Protein AF-0000000084527324 (afdb_homodimer)

Structure (mmCIF, N/CA/C/O backbone):
data_AF-0000000084527324-model_v1
#
loop_
_entity.id
_entity.type
_entity.pdbx_description
1 polymer 'Crossover junction endodeoxyribonuclease RuvC'
#
loop_
_atom_site.group_PDB
_atom_site.id
_atom_site.type_symbol
_atom_site.label_atom_id
_atom_site.label_alt_id
_atom_site.label_comp_id
_atom_site.label_asym_id
_atom_site.label_entity_id
_atom_site.label_seq_id
_atom_site.pdbx_PDB_ins_code
_atom_site.Cartn_x
_atom_site.Cartn_y
_atom_site.Cartn_z
_atom_site.occupancy
_atom_site.B_iso_or_equiv
_atom_site.auth_seq_id
_atom_site.auth_comp_id
_atom_site.auth_asym_id
_atom_site.auth_atom_id
_atom_site.pdbx_PDB_model_num
ATOM 1 N N . MET A 1 1 ? 6.051 27.219 2.072 1 93.75 1 MET A N 1
ATOM 2 C CA . MET A 1 1 ? 6.074 25.781 1.905 1 93.75 1 MET A CA 1
ATOM 3 C C . MET A 1 1 ? 4.66 25.203 1.878 1 93.75 1 MET A C 1
ATOM 5 O O . MET A 1 1 ? 3.801 25.641 2.648 1 93.75 1 MET A O 1
ATOM 9 N N . ARG A 1 2 ? 4.34 24.344 0.885 1 97.31 2 ARG A N 1
ATOM 10 C CA . ARG A 1 2 ? 3.033 23.703 0.804 1 97.31 2 ARG A CA 1
ATOM 11 C C . ARG A 1 2 ? 3.1 22.266 1.302 1 97.31 2 ARG A C 1
ATOM 13 O O . ARG A 1 2 ? 3.922 21.469 0.831 1 97.31 2 ARG A O 1
ATOM 20 N N . VAL A 1 3 ? 2.23 21.969 2.289 1 97.44 3 VAL A N 1
ATOM 21 C CA . VAL A 1 3 ? 2.293 20.688 2.975 1 97.44 3 VAL A CA 1
ATOM 22 C C . VAL A 1 3 ? 0.972 19.938 2.797 1 97.44 3 VAL A C 1
ATOM 24 O O . VAL A 1 3 ? -0.102 20.531 2.891 1 97.44 3 VAL A O 1
ATOM 27 N N . MET A 1 4 ? 1.133 18.688 2.516 1 98.44 4 MET A N 1
ATOM 28 C CA . MET A 1 4 ? -0.053 17.844 2.449 1 98.44 4 MET A CA 1
ATOM 29 C C . MET A 1 4 ? -0.102 16.875 3.633 1 98.44 4 MET A C 1
ATOM 31 O O . MET A 1 4 ? 0.895 16.234 3.951 1 98.44 4 MET A O 1
ATOM 35 N N . GLY A 1 5 ? -1.199 16.859 4.312 1 98.38 5 GLY A N 1
ATOM 36 C CA . GLY A 1 5 ? -1.493 15.812 5.281 1 98.38 5 GLY A CA 1
ATOM 37 C C . GLY A 1 5 ? -2.393 14.727 4.727 1 98.38 5 GLY A C 1
ATOM 38 O O . GLY A 1 5 ? -3.311 15 3.953 1 98.38 5 GLY A O 1
ATOM 39 N N . ILE A 1 6 ? -2.127 13.492 5.117 1 98.38 6 ILE A N 1
ATOM 40 C CA . ILE A 1 6 ? -2.906 12.352 4.637 1 98.38 6 ILE A CA 1
ATOM 41 C C . ILE A 1 6 ? -3.357 11.5 5.816 1 98.38 6 ILE A C 1
ATOM 43 O O . ILE A 1 6 ? -2.559 11.18 6.703 1 98.38 6 ILE A O 1
ATOM 47 N N . ASP A 1 7 ? -4.598 11.18 5.887 1 96.12 7 ASP A N 1
ATOM 48 C CA . ASP A 1 7 ? -5.199 10.25 6.84 1 96.12 7 ASP A CA 1
ATOM 49 C C . ASP A 1 7 ? -5.695 8.992 6.141 1 96.12 7 ASP A C 1
ATOM 51 O O . ASP A 1 7 ? -6.805 8.969 5.598 1 96.12 7 ASP A O 1
ATOM 55 N N . PRO A 1 8 ? -4.918 7.934 6.281 1 96.19 8 PRO A N 1
ATOM 56 C CA . PRO A 1 8 ? -5.223 6.734 5.5 1 96.19 8 PRO A CA 1
ATOM 57 C C . PRO A 1 8 ? -6.48 6.016 5.988 1 96.19 8 PRO A C 1
ATOM 59 O O . PRO A 1 8 ? -6.734 5.957 7.195 1 96.19 8 PRO A O 1
ATOM 62 N N . GLY A 1 9 ? -7.254 5.512 5.07 1 93.31 9 GLY A N 1
ATOM 63 C CA . GLY A 1 9 ? -8.43 4.672 5.219 1 93.31 9 GLY A CA 1
ATOM 64 C C . GLY A 1 9 ? -8.828 3.971 3.936 1 93.31 9 GLY A C 1
ATOM 65 O O . GLY A 1 9 ? -8.695 4.535 2.846 1 93.31 9 GLY A O 1
ATOM 66 N N . LEU A 1 10 ? -9.391 2.783 4.102 1 92.69 10 LEU A N 1
ATOM 67 C CA . LEU A 1 10 ? -9.703 2.008 2.908 1 92.69 10 LEU A CA 1
ATOM 68 C C . LEU A 1 10 ? -10.977 2.525 2.244 1 92.69 10 LEU A C 1
ATOM 70 O O . LEU A 1 10 ? -11.062 2.574 1.016 1 92.69 10 LEU A O 1
ATOM 74 N N . ARG A 1 11 ? -11.914 2.85 3.119 1 92.25 11 ARG A N 1
ATOM 75 C CA . ARG A 1 11 ? -13.156 3.361 2.547 1 92.25 11 ARG A CA 1
ATOM 76 C C . ARG A 1 11 ? -13.008 4.82 2.127 1 92.25 11 ARG A C 1
ATOM 78 O O . ARG A 1 11 ? -13.422 5.199 1.028 1 92.25 11 ARG A O 1
ATOM 85 N N . GLN A 1 12 ? -12.391 5.527 3.088 1 95.44 12 GLN A N 1
ATOM 86 C CA . GLN A 1 12 ? -12.125 6.941 2.836 1 95.44 12 GLN A CA 1
ATOM 87 C C . GLN A 1 12 ? -10.711 7.32 3.271 1 95.44 12 GLN A C 1
ATOM 89 O O . GLN A 1 12 ? -10.258 6.93 4.352 1 95.44 12 GLN A O 1
ATOM 94 N N . LEU A 1 13 ? -10.016 7.926 2.459 1 97.06 13 LEU A N 1
ATOM 95 C CA . LEU A 1 13 ? -8.703 8.5 2.736 1 97.06 13 LEU A CA 1
ATOM 96 C C . LEU A 1 13 ? -8.758 10.023 2.73 1 97.06 13 LEU A C 1
ATOM 98 O O . LEU A 1 13 ? -9.07 10.633 1.705 1 97.06 13 LEU A O 1
ATOM 102 N N . GLY A 1 14 ? -8.539 10.609 3.873 1 97.62 14 GLY A N 1
ATOM 103 C CA . GLY A 1 14 ? -8.578 12.055 3.98 1 97.62 14 GLY A CA 1
ATOM 104 C C . GLY A 1 14 ? -7.281 12.727 3.57 1 97.62 14 GLY A C 1
ATOM 105 O O . GLY A 1 14 ? -6.199 12.164 3.768 1 97.62 14 GLY A O 1
ATOM 106 N N . TRP A 1 15 ? -7.418 13.898 3.039 1 98.44 15 TRP A N 1
ATOM 107 C CA . TRP A 1 15 ? -6.25 14.703 2.695 1 98.44 15 TRP A CA 1
ATOM 108 C C . TRP A 1 15 ? -6.512 16.188 2.949 1 98.44 15 TRP A C 1
ATOM 110 O O . TRP A 1 15 ? -7.664 16.625 2.961 1 98.44 15 TRP A O 1
ATOM 120 N N . GLY A 1 16 ? -5.473 16.875 3.268 1 98.25 16 GLY A N 1
ATOM 121 C CA . GLY A 1 16 ? -5.488 18.312 3.455 1 98.25 16 GLY A CA 1
ATOM 122 C C . GLY A 1 16 ? -4.191 18.984 3.041 1 98.25 16 GLY A C 1
ATOM 123 O O . GLY A 1 16 ? -3.107 18.422 3.242 1 98.25 16 GLY A O 1
ATOM 124 N N . VAL A 1 17 ? -4.328 20.141 2.422 1 98.31 17 VAL A N 1
ATOM 125 C CA . VAL A 1 17 ? -3.176 20.906 1.939 1 98.31 17 VAL A CA 1
ATOM 126 C C . VAL A 1 17 ? -3.164 22.281 2.574 1 98.31 17 VAL A C 1
ATOM 128 O O . VAL A 1 17 ? -4.188 22.969 2.6 1 98.31 17 VAL A O 1
ATOM 131 N N . ILE A 1 18 ? -2.053 22.641 3.082 1 97.56 18 ILE A N 1
ATOM 132 C CA . ILE A 1 18 ? -1.902 23.953 3.68 1 97.56 18 ILE A CA 1
ATOM 133 C C . ILE A 1 18 ? -0.64 24.625 3.141 1 97.56 18 ILE A C 1
ATOM 135 O O . ILE A 1 18 ? 0.283 23.953 2.686 1 97.56 18 ILE A O 1
ATOM 139 N N . ASP A 1 19 ? -0.653 25.953 3.172 1 96.88 19 ASP A N 1
ATOM 140 C CA . ASP A 1 19 ? 0.545 26.75 2.918 1 96.88 19 ASP A CA 1
ATOM 141 C C . ASP A 1 19 ? 1.135 27.281 4.219 1 96.88 19 ASP A C 1
ATOM 143 O O . ASP A 1 19 ? 0.401 27.75 5.09 1 96.88 19 ASP A O 1
ATOM 147 N N . VAL A 1 20 ? 2.447 27.078 4.297 1 93.94 20 VAL A N 1
ATOM 148 C CA . VAL A 1 20 ? 3.156 27.531 5.488 1 93.94 20 VAL A CA 1
ATOM 149 C C . VAL A 1 20 ? 4.164 28.625 5.113 1 93.94 20 VAL A C 1
ATOM 151 O O . VAL A 1 20 ? 5.078 28.375 4.324 1 93.94 20 VAL A O 1
ATOM 154 N N . ASP A 1 21 ? 3.984 29.797 5.602 1 91.38 21 ASP A N 1
ATOM 155 C CA . ASP A 1 21 ? 4.895 30.922 5.461 1 91.38 21 ASP A CA 1
ATOM 156 C C . ASP A 1 21 ? 5.273 31.5 6.824 1 91.38 21 ASP A C 1
ATOM 158 O O . ASP A 1 21 ? 4.633 32.438 7.312 1 91.38 21 ASP A O 1
ATOM 162 N N . GLY A 1 22 ? 6.492 30.969 7.297 1 84.69 22 GLY A N 1
ATOM 163 C CA . GLY A 1 22 ? 6.805 31.312 8.672 1 84.69 22 GLY A CA 1
ATOM 164 C C . GLY A 1 22 ? 5.688 30.969 9.641 1 84.69 22 GLY A C 1
ATOM 165 O O . GLY A 1 22 ? 5.211 29.828 9.68 1 84.69 22 GLY A O 1
ATOM 166 N N . PRO A 1 23 ? 5.254 31.969 10.406 1 83.44 23 PRO A N 1
ATOM 167 C CA . PRO A 1 23 ? 4.184 31.719 11.375 1 83.44 23 PRO A CA 1
ATOM 168 C C . PRO A 1 23 ? 2.799 31.688 10.734 1 83.44 23 PRO A C 1
ATOM 170 O O . PRO A 1 23 ? 1.819 31.312 11.383 1 83.44 23 PRO A O 1
ATOM 173 N N . ARG A 1 24 ? 2.75 32.125 9.539 1 89.25 24 ARG A N 1
ATOM 174 C CA . ARG A 1 24 ? 1.463 32.188 8.852 1 89.25 24 ARG A CA 1
ATOM 175 C C . ARG A 1 24 ? 1.136 30.859 8.164 1 89.25 24 ARG A C 1
ATOM 177 O O . ARG A 1 24 ? 1.921 30.359 7.355 1 89.25 24 ARG A O 1
ATOM 184 N N . ILE A 1 25 ? 0.006 30.297 8.5 1 93.31 25 ILE A N 1
ATOM 185 C CA . ILE A 1 25 ? -0.492 29.062 7.91 1 93.31 25 ILE A CA 1
ATOM 186 C C . ILE A 1 25 ? -1.851 29.312 7.258 1 93.31 25 ILE A C 1
ATOM 188 O O . ILE A 1 25 ? -2.723 29.953 7.848 1 93.31 25 ILE A O 1
ATOM 192 N N . ARG A 1 26 ? -1.979 28.859 6.043 1 95.12 26 ARG A N 1
ATOM 193 C CA . ARG A 1 26 ? -3.229 29.062 5.316 1 95.12 26 ARG A CA 1
ATOM 194 C C . ARG A 1 26 ? -3.752 27.75 4.75 1 95.12 26 ARG A C 1
ATOM 196 O O . ARG A 1 26 ? -2.973 26.922 4.266 1 95.12 26 ARG A O 1
ATOM 203 N N . HIS A 1 27 ? -5.059 27.656 4.801 1 96.88 27 HIS A N 1
ATOM 204 C CA . HIS A 1 27 ? -5.719 26.531 4.16 1 96.88 27 HIS A CA 1
ATOM 205 C C . HIS A 1 27 ? -5.68 26.656 2.641 1 96.88 27 HIS A C 1
ATOM 207 O O . HIS A 1 27 ? -5.91 27.75 2.1 1 96.88 27 HIS A O 1
ATOM 213 N N . VAL A 1 28 ? -5.41 25.594 1.924 1 97.31 28 VAL A N 1
ATOM 214 C CA . VAL A 1 28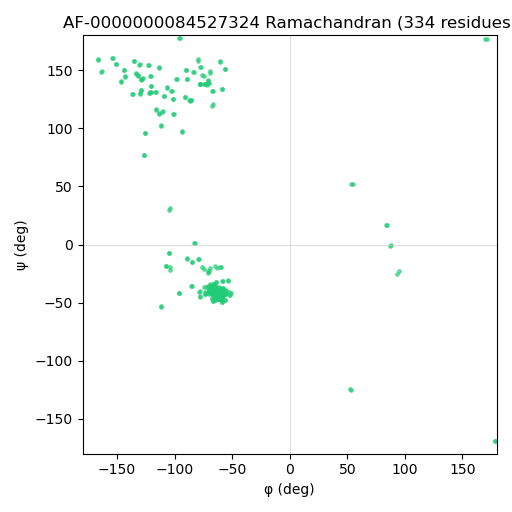 ? -5.422 25.578 0.464 1 97.31 28 VAL A CA 1
ATOM 215 C C . VAL A 1 28 ? -6.582 24.719 -0.037 1 97.31 28 VAL A C 1
ATOM 217 O O . VAL A 1 28 ? -7.414 25.188 -0.819 1 97.31 28 VAL A O 1
ATOM 220 N N . ALA A 1 29 ? -6.656 23.516 0.413 1 97.81 29 ALA A N 1
ATOM 221 C CA . ALA A 1 29 ? -7.703 22.594 -0.007 1 97.81 29 ALA A CA 1
ATOM 222 C C . ALA A 1 29 ? -7.758 21.375 0.914 1 97.81 29 ALA A C 1
ATOM 224 O O . ALA A 1 29 ? -6.82 21.125 1.672 1 97.81 29 ALA A O 1
ATOM 225 N N . ASN A 1 30 ? -8.867 20.719 0.896 1 98.06 30 ASN A N 1
ATOM 226 C CA . ASN A 1 30 ? -9.023 19.453 1.594 1 98.06 30 ASN A CA 1
ATOM 227 C C . ASN A 1 30 ? -10.117 18.594 0.961 1 98.06 30 ASN A C 1
ATOM 229 O O . ASN A 1 30 ? -10.922 19.094 0.175 1 98.06 30 ASN A O 1
ATOM 233 N N . GLY A 1 31 ? -10.055 17.328 1.248 1 97.88 31 GLY A N 1
ATOM 234 C CA . GLY A 1 31 ? -11.055 16.453 0.665 1 97.88 31 GLY A CA 1
ATOM 235 C C . GLY A 1 31 ? -10.867 14.992 1.034 1 97.88 31 GLY A C 1
ATOM 236 O O . GLY A 1 31 ? -10.188 14.68 2.012 1 97.88 31 GLY A O 1
ATOM 237 N N . LEU A 1 32 ? -11.641 14.164 0.316 1 98 32 LEU A N 1
ATOM 238 C CA . LEU A 1 32 ? -11.633 12.727 0.547 1 98 32 LEU A CA 1
ATOM 239 C C . LEU A 1 32 ? -11.422 11.969 -0.758 1 98 32 LEU A C 1
ATOM 241 O O . LEU A 1 32 ? -11.984 12.336 -1.793 1 98 32 LEU A O 1
ATOM 245 N N . CYS A 1 33 ? -10.523 11.031 -0.683 1 98.19 33 CYS A N 1
ATOM 246 C CA . CYS A 1 33 ? -10.516 9.969 -1.681 1 98.19 33 CYS A CA 1
ATOM 247 C C . CYS A 1 33 ? -11.406 8.812 -1.25 1 98.19 33 CYS A C 1
ATOM 249 O O . CYS A 1 33 ? -11.43 8.445 -0.075 1 98.19 33 CYS A O 1
ATOM 251 N N . ARG A 1 34 ? -12.078 8.234 -2.193 1 97.62 34 ARG A N 1
ATOM 252 C CA . ARG A 1 34 ? -13.047 7.215 -1.812 1 97.62 34 ARG A CA 1
ATOM 253 C C . ARG A 1 34 ? -12.883 5.961 -2.664 1 97.62 34 ARG A C 1
ATOM 255 O O . ARG A 1 34 ? -12.453 6.039 -3.818 1 97.62 34 ARG A O 1
ATOM 262 N N . SER A 1 35 ? -13.109 4.883 -2.094 1 96.19 35 SER A N 1
ATOM 263 C CA . SER A 1 35 ? -13.195 3.609 -2.803 1 96.19 35 SER A CA 1
ATOM 264 C C . SER A 1 35 ? -14.539 2.928 -2.539 1 96.19 35 SER A C 1
ATOM 266 O O . SER A 1 35 ? -15.203 3.213 -1.539 1 96.19 35 SER A O 1
ATOM 268 N N . GLU A 1 36 ? -14.945 2.092 -3.498 1 93.88 36 GLU A N 1
ATOM 269 C CA . GLU A 1 36 ? -16.203 1.368 -3.363 1 93.88 36 GLU A CA 1
ATOM 270 C C . GLU A 1 36 ? -16.016 0.074 -2.576 1 93.88 36 GLU A C 1
ATOM 272 O O . GLU A 1 36 ? -15.297 -0.824 -3.012 1 93.88 36 GLU A O 1
ATOM 277 N N . GLY A 1 37 ? -16.797 -0.076 -1.488 1 89.75 37 GLY A N 1
ATOM 278 C CA . GLY A 1 37 ? -16.625 -1.176 -0.552 1 89.75 37 GLY A CA 1
ATOM 279 C C . GLY A 1 37 ? -16.906 -2.533 -1.174 1 89.75 37 GLY A C 1
ATOM 280 O O . GLY A 1 37 ? -16.438 -3.557 -0.665 1 89.75 37 GLY A O 1
ATOM 281 N N . THR A 1 38 ? -17.594 -2.57 -2.262 1 92.75 38 THR A N 1
ATOM 282 C CA . THR A 1 38 ? -17.969 -3.84 -2.873 1 92.75 38 THR A CA 1
ATOM 283 C C . THR A 1 38 ? -16.906 -4.312 -3.854 1 92.75 38 THR A C 1
ATOM 285 O O . THR A 1 38 ? -16.922 -5.465 -4.293 1 92.75 38 THR A O 1
ATOM 288 N N . ASP A 1 39 ? -15.992 -3.486 -4.188 1 94 39 ASP A N 1
ATOM 289 C CA . ASP A 1 39 ? -14.938 -3.838 -5.133 1 94 39 ASP A CA 1
ATOM 290 C C . ASP A 1 39 ? -13.859 -4.695 -4.461 1 94 39 ASP A C 1
ATOM 292 O O . ASP A 1 39 ? -13.695 -4.648 -3.24 1 94 39 ASP A O 1
ATOM 296 N N . PRO A 1 40 ? -13.227 -5.504 -5.348 1 94.19 40 PRO A N 1
ATOM 297 C CA . PRO A 1 40 ? -12.039 -6.176 -4.805 1 94.19 40 PRO A CA 1
ATOM 298 C C . PRO A 1 40 ? -11.016 -5.199 -4.238 1 94.19 40 PRO A C 1
ATOM 300 O O . PRO A 1 40 ? -10.938 -4.051 -4.684 1 94.19 40 PRO A O 1
ATOM 303 N N . LEU A 1 41 ? -10.273 -5.652 -3.264 1 94.5 41 LEU A N 1
ATOM 304 C CA . LEU A 1 41 ? -9.336 -4.801 -2.539 1 94.5 41 LEU A CA 1
ATOM 305 C C . LEU A 1 41 ? -8.344 -4.145 -3.494 1 94.5 41 LEU A C 1
ATOM 307 O O . LEU A 1 41 ? -8.016 -2.967 -3.344 1 94.5 41 LEU A O 1
ATOM 311 N N . SER A 1 42 ? -7.855 -4.918 -4.453 1 96.94 42 SER A N 1
ATOM 312 C CA . SER A 1 42 ? -6.906 -4.371 -5.418 1 96.94 42 SER A CA 1
ATOM 313 C C . SER A 1 42 ? -7.496 -3.18 -6.16 1 96.94 42 SER A C 1
ATOM 315 O O . SER A 1 42 ? -6.809 -2.184 -6.391 1 96.94 42 SER A O 1
ATOM 317 N N . VAL A 1 43 ? -8.758 -3.209 -6.48 1 97.06 43 VAL A N 1
ATOM 318 C CA . VAL A 1 43 ? -9.461 -2.145 -7.191 1 97.06 43 VAL A CA 1
ATOM 319 C C . VAL A 1 43 ? -9.664 -0.95 -6.262 1 97.06 43 VAL A C 1
ATOM 321 O O . VAL A 1 43 ? -9.539 0.202 -6.684 1 97.06 43 VAL A O 1
ATOM 324 N N . ARG A 1 44 ? -10.008 -1.254 -5.078 1 97.62 44 ARG A N 1
ATOM 325 C CA . ARG A 1 44 ? -10.188 -0.197 -4.09 1 97.62 44 ARG A CA 1
ATOM 326 C C . ARG A 1 44 ? -8.891 0.578 -3.873 1 97.62 44 ARG A C 1
ATOM 328 O O . ARG A 1 44 ? -8.898 1.81 -3.826 1 97.62 44 ARG A O 1
ATOM 335 N N . LEU A 1 45 ? -7.812 -0.136 -3.715 1 97.94 45 LEU A N 1
ATOM 336 C CA . LEU A 1 45 ? -6.512 0.5 -3.523 1 97.94 45 LEU A CA 1
ATOM 337 C C . LEU A 1 45 ? -6.137 1.347 -4.738 1 97.94 45 LEU A C 1
ATOM 339 O O . LEU A 1 45 ? -5.59 2.441 -4.59 1 97.94 45 LEU A O 1
ATOM 343 N N . LEU A 1 46 ? -6.406 0.85 -5.902 1 98.31 46 LEU A N 1
ATOM 344 C CA . LEU A 1 46 ? -6.137 1.578 -7.137 1 98.31 46 LEU A CA 1
ATOM 345 C C . LEU A 1 46 ? -6.938 2.873 -7.191 1 98.31 46 LEU A C 1
ATOM 347 O O . LEU A 1 46 ? -6.422 3.91 -7.613 1 98.31 46 LEU A O 1
ATOM 351 N N . ALA A 1 47 ? -8.195 2.801 -6.789 1 98.31 47 ALA A N 1
ATOM 352 C CA . ALA A 1 47 ? -9.039 3.996 -6.77 1 98.31 47 ALA A CA 1
ATOM 353 C C . ALA A 1 47 ? -8.445 5.07 -5.863 1 98.31 47 ALA A C 1
ATOM 355 O O . ALA A 1 47 ? -8.336 6.234 -6.254 1 98.31 47 ALA A O 1
ATOM 356 N N . LEU A 1 48 ? -8.062 4.684 -4.688 1 98.31 48 LEU A N 1
ATOM 357 C CA . LEU A 1 48 ? -7.445 5.617 -3.746 1 98.31 48 LEU A CA 1
ATOM 358 C C . LEU A 1 48 ? -6.137 6.168 -4.305 1 98.31 48 LEU A C 1
ATOM 360 O O . LEU A 1 48 ? -5.875 7.371 -4.203 1 98.31 48 LEU A O 1
ATOM 364 N N . TYR A 1 49 ? -5.363 5.289 -4.879 1 98.69 49 TYR A N 1
ATOM 365 C CA . TYR A 1 49 ? -4.078 5.648 -5.473 1 98.69 49 TYR A CA 1
ATOM 366 C C . TYR A 1 49 ? -4.258 6.699 -6.562 1 98.69 49 TYR A C 1
ATOM 368 O O . TYR A 1 49 ? -3.602 7.742 -6.539 1 98.69 49 TYR A O 1
ATOM 376 N N . ARG A 1 50 ? -5.148 6.488 -7.445 1 98.62 50 ARG A N 1
ATOM 377 C CA . ARG A 1 50 ? -5.379 7.391 -8.57 1 98.62 50 ARG A CA 1
ATOM 378 C C . ARG A 1 50 ? -5.906 8.742 -8.086 1 98.62 50 ARG A C 1
ATOM 380 O O . ARG A 1 50 ? -5.473 9.789 -8.562 1 98.62 50 ARG A O 1
ATOM 387 N N . GLN A 1 51 ? -6.832 8.719 -7.18 1 98.62 51 GLN A N 1
ATOM 388 C CA . GLN A 1 51 ? -7.418 9.953 -6.66 1 98.62 51 GLN A CA 1
ATOM 389 C C . GLN A 1 51 ? -6.379 10.781 -5.91 1 98.62 51 GLN A C 1
ATOM 391 O O . GLN A 1 51 ? -6.301 11.992 -6.09 1 98.62 51 GLN A O 1
ATOM 396 N N . LEU A 1 52 ? -5.594 10.125 -5.07 1 98.56 52 LEU A N 1
ATOM 397 C CA . LEU A 1 52 ? -4.582 10.844 -4.305 1 98.56 52 LEU A CA 1
ATOM 398 C C . LEU A 1 52 ? -3.518 11.43 -5.227 1 98.56 52 LEU A C 1
ATOM 400 O O . LEU A 1 52 ? -3.047 12.547 -5.004 1 98.56 52 LEU A O 1
ATOM 404 N N . LYS A 1 53 ? -3.111 10.648 -6.211 1 98.31 53 LYS A N 1
ATOM 405 C CA . LYS A 1 53 ? -2.158 11.141 -7.203 1 98.31 53 LYS A CA 1
ATOM 406 C C . LYS A 1 53 ? -2.682 12.391 -7.895 1 98.31 53 LYS A C 1
ATOM 408 O O . LYS A 1 53 ? -1.926 13.336 -8.133 1 98.31 53 LYS A O 1
ATOM 413 N N . ALA A 1 54 ? -3.945 12.367 -8.219 1 98.56 54 ALA A N 1
ATOM 414 C CA . ALA A 1 54 ? -4.566 13.523 -8.859 1 98.56 54 ALA A CA 1
ATOM 415 C C . ALA A 1 54 ? -4.527 14.742 -7.941 1 98.56 54 ALA A C 1
ATOM 417 O O . ALA A 1 54 ? -4.285 15.859 -8.398 1 98.56 54 ALA A O 1
ATOM 418 N N . VAL A 1 55 ? -4.797 14.523 -6.664 1 98.38 55 VAL A N 1
ATOM 419 C CA . VAL A 1 55 ? -4.758 15.609 -5.684 1 98.38 55 VAL A CA 1
ATOM 420 C C . VAL A 1 55 ? -3.352 16.188 -5.617 1 98.38 55 VAL A C 1
ATOM 422 O O . VAL A 1 55 ? -3.182 17.422 -5.598 1 98.38 55 VAL A O 1
ATOM 425 N N . LEU A 1 56 ? -2.342 15.328 -5.57 1 98.06 56 LEU A N 1
ATOM 426 C CA . LEU A 1 56 ? -0.954 15.781 -5.508 1 98.06 56 LEU A CA 1
ATOM 427 C C . LEU A 1 56 ? -0.589 16.594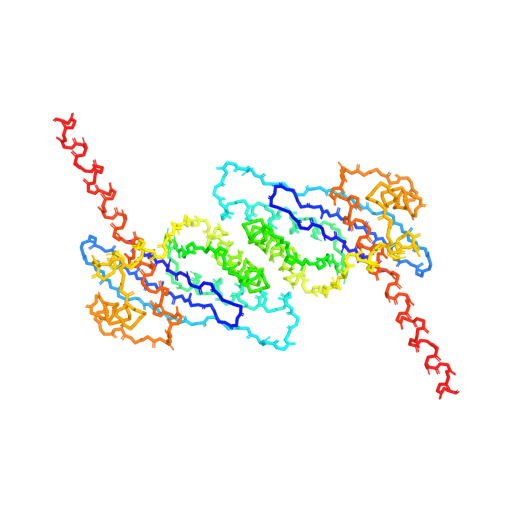 -6.75 1 98.06 56 LEU A C 1
ATOM 429 O O . LEU A 1 56 ? 0.076 17.625 -6.648 1 98.06 56 LEU A O 1
ATOM 433 N N . ALA A 1 57 ? -1.021 16.094 -7.875 1 97.75 57 ALA A N 1
ATOM 434 C CA . ALA A 1 57 ? -0.739 16.781 -9.133 1 97.75 57 ALA A CA 1
ATOM 435 C C . ALA A 1 57 ? -1.401 18.156 -9.164 1 97.75 57 ALA A C 1
ATOM 437 O O . ALA A 1 57 ? -0.819 19.125 -9.672 1 97.75 57 ALA A O 1
ATOM 438 N N . GLU A 1 58 ? -2.562 18.219 -8.648 1 98.12 58 GLU A N 1
ATOM 439 C CA . GLU A 1 58 ? -3.352 19.453 -8.688 1 98.12 58 GLU A CA 1
ATOM 440 C C . GLU A 1 58 ? -2.744 20.516 -7.781 1 98.12 58 GLU A C 1
ATOM 442 O O . GLU A 1 58 ? -2.689 21.688 -8.148 1 98.12 58 GLU A O 1
ATOM 447 N N . HIS A 1 59 ? -2.244 20.125 -6.574 1 98.19 59 HIS A N 1
ATOM 448 C CA . HIS A 1 59 ? -1.876 21.125 -5.574 1 98.19 59 HIS A CA 1
ATOM 449 C C . HIS A 1 59 ? -0.361 21.234 -5.445 1 98.19 59 HIS A C 1
ATOM 451 O O . HIS A 1 59 ? 0.146 22.203 -4.867 1 98.19 59 HIS A O 1
ATOM 457 N N . ALA A 1 60 ? 0.37 20.234 -5.902 1 97.75 60 ALA A N 1
ATOM 458 C CA . ALA A 1 60 ? 1.827 20.219 -5.996 1 97.75 60 ALA A CA 1
ATOM 459 C C . ALA A 1 60 ? 2.469 20.562 -4.652 1 97.75 60 ALA A C 1
ATOM 461 O O . ALA A 1 60 ? 3.322 21.453 -4.57 1 97.75 60 ALA A O 1
ATOM 462 N N . PRO A 1 61 ? 2.076 19.859 -3.594 1 98.06 61 PRO A N 1
ATOM 463 C CA . PRO A 1 61 ? 2.773 20.094 -2.326 1 98.06 61 PRO A CA 1
ATOM 464 C C . PRO A 1 61 ? 4.266 19.781 -2.408 1 98.06 61 PRO A C 1
ATOM 466 O O . PRO A 1 61 ? 4.699 19.031 -3.297 1 98.06 61 PRO A O 1
ATOM 469 N N . THR A 1 62 ? 5.008 20.359 -1.521 1 97.19 62 THR A N 1
ATOM 470 C CA . THR A 1 62 ? 6.449 20.141 -1.52 1 97.19 62 THR A CA 1
ATOM 471 C C . THR A 1 62 ? 6.848 19.203 -0.377 1 97.19 62 THR A C 1
ATOM 473 O O . THR A 1 62 ? 8 18.781 -0.288 1 97.19 62 THR A O 1
ATOM 476 N N . ALA A 1 63 ? 5.938 18.859 0.488 1 96.94 63 ALA A N 1
ATOM 477 C CA . ALA A 1 63 ? 6.113 17.922 1.584 1 96.94 63 ALA A CA 1
ATOM 478 C C . ALA A 1 63 ? 4.797 17.234 1.931 1 96.94 63 ALA A C 1
ATOM 480 O O . ALA A 1 63 ? 3.719 17.75 1.636 1 96.94 63 ALA A O 1
ATOM 481 N N . ALA A 1 64 ? 4.891 16.078 2.502 1 98.06 64 ALA A N 1
ATOM 482 C CA . ALA A 1 64 ? 3.705 15.344 2.932 1 98.06 64 ALA A CA 1
ATOM 483 C C . ALA A 1 64 ? 3.895 14.773 4.336 1 98.06 64 ALA A C 1
ATOM 485 O O . ALA A 1 64 ? 5.023 14.648 4.816 1 98.06 64 ALA A O 1
ATOM 486 N N . ALA A 1 65 ? 2.826 14.508 4.953 1 97.94 65 ALA A N 1
ATOM 487 C CA . ALA A 1 65 ? 2.855 13.898 6.281 1 97.94 65 ALA A CA 1
ATOM 488 C C . ALA A 1 65 ? 1.714 12.906 6.457 1 97.94 65 ALA A C 1
ATOM 490 O O . ALA A 1 65 ? 0.615 13.109 5.934 1 97.94 65 ALA A O 1
ATOM 491 N N . VAL A 1 66 ? 1.982 11.852 7.164 1 97.12 66 VAL A N 1
ATOM 492 C CA . VAL A 1 66 ? 1.001 10.812 7.465 1 97.12 66 VAL A CA 1
ATOM 493 C C . VAL A 1 66 ? 1.053 10.461 8.945 1 97.12 66 VAL A C 1
ATOM 495 O O . VAL A 1 66 ? 2.115 10.531 9.57 1 97.12 66 VAL A O 1
ATOM 498 N N . GLU A 1 67 ? -0.088 10.133 9.445 1 92.56 67 GLU A N 1
ATOM 499 C CA . GLU A 1 67 ? -0.115 9.672 10.836 1 92.56 67 GLU A CA 1
ATOM 500 C C . GLU A 1 67 ? 0.453 8.266 10.961 1 92.56 67 GLU A C 1
ATOM 502 O O . GLU A 1 67 ? 0.183 7.402 10.117 1 92.56 67 GLU A O 1
ATOM 507 N N . GLN A 1 68 ? 1.238 8.102 12 1 89.88 68 GLN A N 1
ATOM 508 C CA . GLN A 1 68 ? 1.707 6.746 12.289 1 89.88 68 GLN A CA 1
ATOM 509 C C . GLN A 1 68 ? 0.572 5.875 12.812 1 89.88 68 GLN A C 1
ATOM 511 O O . GLN A 1 68 ? -0.309 6.355 13.531 1 89.88 68 GLN A O 1
ATOM 516 N N . THR A 1 69 ? 0.575 4.676 12.344 1 83.38 69 THR A N 1
ATOM 517 C CA . THR A 1 69 ? -0.45 3.73 12.773 1 83.38 69 THR A CA 1
ATOM 518 C C . THR A 1 69 ? 0.135 2.695 13.734 1 83.38 69 THR A C 1
ATOM 520 O O . THR A 1 69 ? 1.271 2.248 13.555 1 83.38 69 THR A O 1
ATOM 523 N N . PHE A 1 70 ? -0.636 2.496 14.758 1 76.69 70 PHE A N 1
ATOM 524 C CA . PHE A 1 70 ? -0.256 1.438 15.695 1 76.69 70 PHE A CA 1
ATOM 525 C C . PHE A 1 70 ? -1.278 0.308 15.672 1 76.69 70 PHE A C 1
ATOM 527 O O . PHE A 1 70 ? -2.398 0.484 15.188 1 76.69 70 PHE A O 1
ATOM 534 N N . VAL A 1 71 ? -0.67 -0.832 16.016 1 72.62 71 VAL A N 1
ATOM 535 C CA . VAL A 1 71 ? -1.463 -2.057 16.047 1 72.62 71 VAL A CA 1
ATOM 536 C C . VAL A 1 71 ? -2.492 -1.983 17.172 1 72.62 71 VAL A C 1
ATOM 538 O O . VAL A 1 71 ? -2.172 -1.567 18.281 1 72.62 71 VAL A O 1
ATOM 541 N N . ASN A 1 72 ? -3.809 -2.064 16.734 1 68.75 72 ASN A N 1
ATOM 542 C CA . ASN A 1 72 ? -4.828 -2.229 17.766 1 68.75 72 ASN A CA 1
ATOM 543 C C . ASN A 1 72 ? -5.199 -3.695 17.969 1 68.75 72 ASN A C 1
ATOM 545 O O . ASN A 1 72 ? -4.574 -4.582 17.375 1 68.75 72 ASN A O 1
ATOM 549 N N . LYS A 1 73 ? -6.055 -3.912 18.891 1 72.56 73 LYS A N 1
ATOM 550 C CA . LYS A 1 73 ? -6.488 -5.262 19.25 1 72.56 73 LYS A CA 1
ATOM 551 C C . LYS A 1 73 ? -7.141 -5.961 18.062 1 72.56 73 LYS A C 1
ATOM 553 O O . LYS A 1 73 ? -7.184 -7.191 18 1 72.56 73 LYS A O 1
ATOM 558 N N . ASP A 1 74 ? -7.527 -5.121 17.156 1 81.56 74 ASP A N 1
ATOM 559 C CA . ASP A 1 74 ? -8.195 -5.668 15.984 1 81.56 74 ASP A CA 1
ATOM 560 C C . ASP A 1 74 ? -7.191 -5.91 14.852 1 81.56 74 ASP A C 1
ATOM 562 O O . ASP A 1 74 ? -6.938 -5.016 14.039 1 81.56 74 ASP A O 1
ATOM 566 N N . ALA A 1 75 ? -6.742 -7.133 14.758 1 78.75 75 ALA A N 1
ATOM 567 C CA . ALA A 1 75 ? -5.684 -7.48 13.805 1 78.75 75 ALA A CA 1
ATOM 568 C C . ALA A 1 75 ? -6.18 -7.375 12.367 1 78.75 75 ALA A C 1
ATOM 570 O O . ALA A 1 75 ? -5.434 -6.977 11.477 1 78.75 75 ALA A O 1
ATOM 571 N N . VAL A 1 76 ? -7.422 -7.719 12.094 1 81.81 76 VAL A N 1
ATOM 572 C CA . VAL A 1 76 ? -8 -7.645 10.758 1 81.81 76 VAL A CA 1
ATOM 573 C C . VAL A 1 76 ? -8.055 -6.188 10.305 1 81.81 76 VAL A C 1
ATOM 575 O O . VAL A 1 76 ? -7.691 -5.871 9.172 1 81.81 76 VAL A O 1
ATOM 578 N N . GLY A 1 77 ? -8.508 -5.395 11.219 1 83.94 77 GLY A N 1
ATOM 579 C CA . GLY A 1 77 ? -8.523 -3.971 10.938 1 83.94 77 GLY A CA 1
ATOM 580 C C . GLY A 1 77 ? -7.141 -3.396 10.688 1 83.94 77 GLY A C 1
ATOM 581 O O . GLY A 1 77 ? -6.961 -2.545 9.82 1 83.94 77 GLY A O 1
ATOM 582 N N . THR A 1 78 ? -6.211 -3.91 11.43 1 85.62 78 THR A N 1
ATOM 583 C CA . THR A 1 78 ? -4.828 -3.459 11.297 1 85.62 78 THR A CA 1
ATOM 584 C C . THR A 1 78 ? -4.273 -3.811 9.922 1 85.62 78 THR A C 1
ATOM 586 O O . THR A 1 78 ? -3.602 -2.994 9.289 1 85.62 78 THR A O 1
ATOM 589 N N . LEU A 1 79 ? -4.562 -4.957 9.516 1 88.12 79 LEU A N 1
ATOM 590 C CA . LEU A 1 79 ? -4.121 -5.387 8.195 1 88.12 79 LEU A CA 1
ATOM 591 C C . LEU A 1 79 ? -4.715 -4.5 7.109 1 88.12 79 LEU A C 1
ATOM 593 O O . LEU A 1 79 ? -4 -4.047 6.211 1 88.12 79 LEU A O 1
ATOM 597 N N . LYS A 1 80 ? -5.965 -4.246 7.219 1 88.06 80 LYS A N 1
ATOM 598 C CA . LYS A 1 80 ? -6.66 -3.408 6.242 1 88.06 80 LYS A CA 1
ATOM 599 C C . LYS A 1 80 ? -6.105 -1.986 6.242 1 88.06 80 LYS A C 1
ATOM 601 O O . LYS A 1 80 ? -5.852 -1.414 5.184 1 88.06 80 LYS A O 1
ATOM 606 N N . LEU A 1 81 ? -5.949 -1.555 7.379 1 89.56 81 LEU A N 1
ATOM 607 C CA . LEU A 1 81 ? -5.391 -0.215 7.527 1 89.56 81 LEU A CA 1
ATOM 608 C C . LEU A 1 81 ? -3.982 -0.144 6.941 1 89.56 81 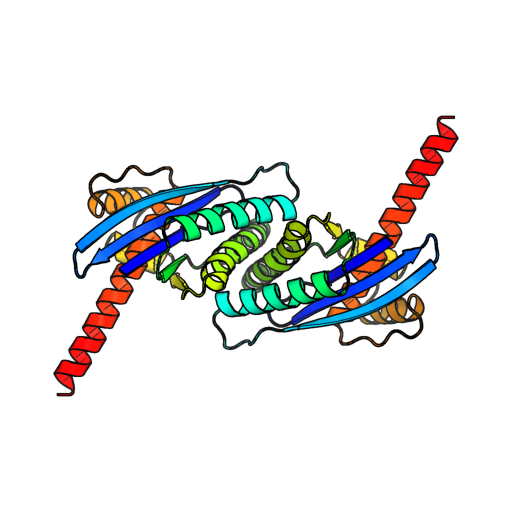LEU A C 1
ATOM 610 O O . LEU A 1 81 ? -3.621 0.846 6.301 1 89.56 81 LEU A O 1
ATOM 614 N N . GLY A 1 82 ? -3.229 -1.113 7.168 1 92.5 82 GLY A N 1
ATOM 615 C CA . GLY A 1 82 ? -1.889 -1.169 6.605 1 92.5 82 GLY A CA 1
ATOM 616 C C . GLY A 1 82 ? -1.867 -1.034 5.098 1 92.5 82 GLY A C 1
ATOM 617 O O . GLY A 1 82 ? -1.003 -0.352 4.539 1 92.5 82 GLY A O 1
ATOM 618 N N . GLN A 1 83 ? -2.783 -1.629 4.477 1 94.75 83 GLN A N 1
ATOM 619 C CA . GLN A 1 83 ? -2.83 -1.575 3.018 1 94.75 83 GLN A CA 1
ATOM 620 C C . GLN A 1 83 ? -3.152 -0.166 2.529 1 94.75 83 GLN A C 1
ATOM 622 O O . GLN A 1 83 ? -2.512 0.338 1.604 1 94.75 83 GLN A O 1
ATOM 627 N N . ALA A 1 84 ? -4.074 0.459 3.158 1 95.38 84 ALA A N 1
ATOM 628 C CA . ALA A 1 84 ? -4.391 1.847 2.83 1 95.38 84 ALA A CA 1
ATOM 629 C C . ALA A 1 84 ? -3.211 2.766 3.123 1 95.38 84 ALA A C 1
ATOM 631 O O . ALA A 1 84 ? -2.922 3.682 2.352 1 95.38 84 ALA A O 1
ATOM 632 N N . ARG A 1 85 ? -2.613 2.525 4.25 1 96.19 85 ARG A N 1
ATOM 633 C CA . ARG A 1 85 ? -1.436 3.303 4.625 1 96.19 85 ARG A CA 1
ATOM 634 C C . ARG A 1 85 ? -0.321 3.139 3.598 1 96.19 85 ARG A C 1
ATOM 636 O O . ARG A 1 85 ? 0.418 4.086 3.318 1 96.19 85 ARG A O 1
ATOM 643 N N . GLY A 1 86 ? -0.177 1.948 3.1 1 96.94 86 GLY A N 1
ATOM 644 C CA . GLY A 1 86 ? 0.787 1.731 2.031 1 96.94 86 GLY A CA 1
ATOM 645 C C . GLY A 1 86 ? 0.609 2.686 0.865 1 96.94 86 GLY A C 1
ATOM 646 O O . GLY A 1 86 ? 1.582 3.258 0.37 1 96.94 86 GLY A O 1
ATOM 647 N N . VAL A 1 87 ? -0.599 2.908 0.46 1 97.69 87 VAL A N 1
ATOM 648 C CA . VAL A 1 87 ? -0.915 3.818 -0.637 1 97.69 87 VAL A CA 1
ATOM 649 C C . VAL A 1 87 ? -0.608 5.254 -0.221 1 97.69 87 VAL A C 1
ATOM 651 O O . VAL A 1 87 ? -0.016 6.016 -0.989 1 97.69 87 VAL A O 1
ATOM 654 N N . ALA A 1 88 ? -0.942 5.574 1.006 1 98.06 88 ALA A N 1
ATOM 655 C CA . ALA A 1 88 ? -0.769 6.926 1.532 1 98.06 88 ALA A CA 1
ATOM 656 C C . ALA A 1 88 ? 0.708 7.309 1.582 1 98.06 88 ALA A C 1
ATOM 658 O O . ALA A 1 88 ? 1.054 8.484 1.455 1 98.06 88 ALA A O 1
ATOM 659 N N . LEU A 1 89 ? 1.541 6.375 1.803 1 97.88 89 LEU A N 1
ATOM 660 C CA . LEU A 1 89 ? 2.979 6.617 1.859 1 97.88 89 LEU A CA 1
ATOM 661 C C . LEU A 1 89 ? 3.592 6.582 0.464 1 97.88 89 LEU A C 1
ATOM 663 O O . LEU A 1 89 ? 4.469 7.391 0.146 1 97.88 89 LEU A O 1
ATOM 667 N N . LEU A 1 90 ? 3.088 5.738 -0.349 1 98.19 90 LEU A N 1
ATOM 668 C CA . LEU A 1 90 ? 3.656 5.469 -1.665 1 98.19 90 LEU A CA 1
ATOM 669 C C . LEU A 1 90 ? 3.457 6.66 -2.596 1 98.19 90 LEU A C 1
ATOM 671 O O . LEU A 1 90 ? 4.383 7.062 -3.303 1 98.19 90 LEU A O 1
ATOM 675 N N . VAL A 1 91 ? 2.289 7.281 -2.596 1 98.44 91 VAL A N 1
ATOM 676 C CA . VAL A 1 91 ? 1.914 8.281 -3.594 1 98.44 91 VAL A CA 1
ATOM 677 C C . VAL A 1 91 ? 2.797 9.516 -3.443 1 98.44 91 VAL A C 1
ATOM 679 O O . VAL A 1 91 ? 3.408 9.969 -4.414 1 98.44 91 VAL A O 1
ATOM 682 N N . PRO A 1 92 ? 2.943 10.031 -2.209 1 98.25 92 PRO A N 1
ATOM 683 C CA . PRO A 1 92 ? 3.85 11.172 -2.084 1 98.25 92 PRO A CA 1
ATOM 684 C C . PRO A 1 92 ? 5.301 10.812 -2.396 1 98.25 92 PRO A C 1
ATOM 686 O O . PRO A 1 92 ? 6.031 11.625 -2.973 1 98.25 92 PRO A O 1
ATOM 689 N N . ALA A 1 93 ? 5.727 9.641 -2.047 1 97.81 93 ALA A N 1
ATOM 690 C CA . ALA A 1 93 ? 7.09 9.211 -2.352 1 97.81 93 ALA A CA 1
ATOM 691 C C . ALA A 1 93 ? 7.324 9.156 -3.859 1 97.81 93 ALA A C 1
ATOM 693 O O . ALA A 1 93 ? 8.391 9.547 -4.34 1 97.81 93 ALA A O 1
ATOM 694 N N . GLU A 1 94 ? 6.391 8.633 -4.555 1 97.31 94 GLU A N 1
ATOM 695 C CA . GLU A 1 94 ? 6.473 8.555 -6.012 1 97.31 94 GLU A CA 1
ATOM 696 C C . GLU A 1 94 ? 6.629 9.945 -6.629 1 97.31 94 GLU A C 1
ATOM 698 O O . GLU A 1 94 ? 7.273 10.094 -7.672 1 97.31 94 GLU A O 1
ATOM 703 N N . ALA A 1 95 ? 6.039 10.945 -5.965 1 96.81 95 ALA A N 1
ATOM 704 C CA . ALA A 1 95 ? 6.121 12.32 -6.438 1 96.81 95 ALA A CA 1
ATOM 705 C C . ALA A 1 95 ? 7.426 12.977 -5.992 1 96.81 95 ALA A C 1
ATOM 707 O O . ALA A 1 95 ? 7.648 14.164 -6.246 1 96.81 95 ALA A O 1
ATOM 708 N N . GLY A 1 96 ? 8.242 12.188 -5.289 1 96.62 96 GLY A N 1
ATOM 709 C CA . GLY A 1 96 ? 9.539 12.68 -4.867 1 96.62 96 GLY A CA 1
ATOM 710 C C . GLY A 1 96 ? 9.484 13.477 -3.576 1 96.62 96 GLY A C 1
ATOM 711 O O . GLY A 1 96 ? 10.414 14.227 -3.262 1 96.62 96 GLY A O 1
ATOM 712 N N . LEU A 1 97 ? 8.445 13.375 -2.834 1 96.81 97 LEU A N 1
ATOM 713 C CA . LEU A 1 97 ? 8.281 14.141 -1.603 1 96.81 97 LEU A CA 1
ATOM 714 C C . LEU A 1 97 ? 8.852 13.375 -0.409 1 96.81 97 LEU A C 1
ATOM 716 O O . LEU A 1 97 ? 8.812 12.148 -0.378 1 96.81 97 LEU A O 1
ATOM 720 N N . THR A 1 98 ? 9.32 14.102 0.551 1 94.94 98 THR A N 1
ATOM 721 C CA . THR A 1 98 ? 9.586 13.531 1.867 1 94.94 98 THR A CA 1
ATOM 722 C C . THR A 1 98 ? 8.289 13.375 2.658 1 94.94 98 THR A C 1
ATOM 724 O O . THR A 1 98 ? 7.434 14.266 2.641 1 94.94 98 THR A O 1
ATOM 727 N N . VAL A 1 99 ? 8.203 12.242 3.32 1 96.94 99 VAL A N 1
ATOM 728 C CA . VAL A 1 99 ? 6.988 11.977 4.078 1 96.94 99 VAL A CA 1
ATOM 729 C C . VAL A 1 99 ? 7.305 11.961 5.574 1 96.94 99 VAL A C 1
ATOM 731 O O . VAL A 1 99 ? 8.055 11.102 6.043 1 96.94 99 VAL A O 1
ATOM 734 N N . GLY A 1 100 ? 6.777 12.953 6.27 1 95.69 100 GLY A N 1
ATOM 735 C CA . GLY A 1 100 ? 6.852 12.922 7.719 1 95.69 100 GLY A CA 1
ATOM 736 C C . GLY A 1 100 ? 5.824 11.992 8.352 1 95.69 100 GLY A C 1
ATOM 737 O O . GLY A 1 100 ? 4.691 11.898 7.875 1 95.69 100 GLY A O 1
ATOM 738 N N . GLU A 1 101 ? 6.238 11.289 9.305 1 95 101 GLU A N 1
ATOM 739 C CA . GLU A 1 101 ? 5.336 10.43 10.062 1 95 101 GLU A CA 1
ATOM 740 C C . GLU A 1 101 ? 5.242 10.875 11.516 1 95 101 GLU A C 1
ATOM 742 O O . GLU A 1 101 ? 6.266 11.039 12.188 1 95 101 GLU A O 1
ATOM 747 N N . TYR A 1 102 ? 3.996 10.977 11.969 1 93.81 102 TYR A N 1
ATOM 748 C CA . TYR A 1 102 ? 3.807 11.5 13.312 1 93.81 102 TYR A CA 1
ATOM 749 C C . TYR A 1 102 ? 2.904 10.578 14.133 1 93.81 102 TYR A C 1
ATOM 751 O O . TYR A 1 102 ? 1.912 10.055 13.617 1 93.81 102 TYR A O 1
ATOM 759 N N . LEU A 1 103 ? 3.266 10.445 15.422 1 91.12 103 LEU A N 1
ATOM 760 C CA . LEU A 1 103 ? 2.404 9.734 16.359 1 91.12 103 LEU A CA 1
ATOM 761 C C . LEU A 1 103 ? 1.123 10.523 16.625 1 91.12 103 LEU A C 1
ATOM 763 O O . LEU A 1 103 ? 1.139 11.75 16.641 1 91.12 103 LEU A O 1
ATOM 767 N N . PRO A 1 104 ? 0.069 9.75 16.859 1 88.19 104 PRO A N 1
ATOM 768 C CA . PRO A 1 104 ? -1.193 10.43 17.172 1 88.19 104 PRO A CA 1
ATOM 769 C C . PRO A 1 104 ? -1.058 11.453 18.281 1 88.19 104 PRO A C 1
ATOM 771 O O . PRO A 1 104 ? -1.591 12.562 18.188 1 88.19 104 PRO A O 1
ATOM 774 N N . ASN A 1 105 ? -0.326 11.117 19.297 1 87.81 105 ASN A N 1
ATOM 775 C CA . ASN A 1 105 ? -0.124 12.031 20.422 1 87.81 105 ASN A CA 1
ATOM 776 C C . ASN A 1 105 ? 0.625 13.289 19.984 1 87.81 105 ASN A C 1
ATOM 778 O O . ASN A 1 105 ? 0.347 14.383 20.469 1 87.81 105 ASN A O 1
ATOM 782 N N . ALA A 1 106 ? 1.577 13.125 19.109 1 90.31 106 ALA A N 1
ATOM 783 C CA . ALA A 1 106 ? 2.32 14.273 18.594 1 90.31 106 ALA A CA 1
ATOM 784 C C . ALA A 1 106 ? 1.407 15.211 17.812 1 90.31 106 ALA A C 1
ATOM 786 O O . ALA A 1 106 ? 1.521 16.438 17.938 1 90.31 106 ALA A O 1
ATOM 787 N N . VAL A 1 107 ? 0.523 14.648 17.062 1 92.06 107 VAL A N 1
ATOM 788 C CA . VAL A 1 107 ? -0.431 15.445 16.297 1 92.06 107 VAL A CA 1
ATOM 789 C C . VAL A 1 107 ? -1.338 16.219 17.25 1 92.06 107 VAL A C 1
ATOM 791 O O . VAL A 1 107 ? -1.519 17.438 17.094 1 92.06 107 VAL A O 1
ATOM 794 N N . LYS A 1 108 ? -1.842 15.516 18.234 1 89.94 108 LYS A N 1
ATOM 795 C CA . LYS A 1 108 ? -2.725 16.156 19.203 1 89.94 108 LYS A CA 1
ATOM 796 C C . LYS A 1 108 ? -2.012 17.281 19.938 1 89.94 108 LYS A C 1
ATOM 798 O O . LYS A 1 108 ? -2.57 18.359 20.109 1 89.94 108 LYS A O 1
ATOM 803 N N . LYS A 1 109 ? -0.833 17.062 20.312 1 89.88 109 LYS A N 1
ATOM 804 C CA . LYS A 1 109 ? -0.045 18.062 21.016 1 89.88 109 LYS A CA 1
ATOM 805 C C . LYS A 1 109 ? 0.23 19.266 20.125 1 89.88 109 LYS A C 1
ATOM 807 O O . LYS A 1 109 ? 0.142 20.422 20.578 1 89.88 109 LYS A O 1
ATOM 812 N N . ALA A 1 110 ? 0.573 18.984 18.922 1 89 110 ALA A N 1
ATOM 813 C CA . ALA A 1 110 ? 0.915 20.047 17.984 1 89 110 ALA A CA 1
ATOM 814 C C . ALA A 1 110 ? -0.3 20.922 17.688 1 89 110 ALA A C 1
ATOM 816 O O . ALA A 1 110 ? -0.178 22.141 17.547 1 89 110 ALA A O 1
ATOM 817 N N . VAL A 1 111 ? -1.477 20.344 17.641 1 90 111 VAL A N 1
ATOM 818 C CA . VAL A 1 111 ? -2.662 21.047 17.156 1 90 111 VAL A CA 1
ATOM 819 C C . VAL A 1 111 ? -3.439 21.625 18.328 1 90 111 VAL A C 1
ATOM 821 O O . VAL A 1 111 ? -3.947 22.75 18.266 1 90 111 VAL A O 1
ATOM 824 N N . VAL A 1 112 ? -3.564 20.844 19.406 1 86.44 112 VAL A N 1
ATOM 825 C CA . VAL A 1 112 ? -4.434 21.219 20.516 1 86.44 112 VAL A CA 1
ATOM 826 C C . VAL A 1 112 ? -3.594 21.734 21.672 1 86.44 112 VAL A C 1
ATOM 828 O O . VAL A 1 112 ? -4.086 22.484 22.531 1 86.44 112 VAL A O 1
ATOM 831 N N . GLY A 1 113 ? -2.406 21.438 21.781 1 83.31 113 GLY A N 1
ATOM 832 C CA . GLY A 1 113 ? -1.538 21.828 22.875 1 83.31 113 GLY A CA 1
ATOM 833 C C . GLY A 1 113 ? -1.45 20.766 23.969 1 83.31 113 GLY A C 1
ATOM 834 O O . GLY A 1 113 ? -0.563 20.828 24.812 1 83.31 113 GLY A O 1
ATOM 835 N N . VAL A 1 114 ? -2.469 19.922 24.031 1 78.38 114 VAL A N 1
ATOM 836 C CA . VAL A 1 114 ? -2.43 18.844 25.016 1 78.38 114 VAL A CA 1
ATOM 837 C C . VAL A 1 114 ? -2.541 17.484 24.312 1 78.38 114 VAL A C 1
ATOM 839 O O . VAL A 1 114 ? -3.262 17.359 23.312 1 78.38 114 VAL A O 1
ATOM 842 N N . GLY A 1 115 ? -1.879 16.5 24.828 1 72.06 115 GLY A N 1
ATOM 843 C CA . GLY A 1 115 ? -1.791 15.195 24.172 1 72.06 115 GLY A CA 1
ATOM 844 C C . GLY A 1 115 ? -3.059 14.375 24.312 1 72.06 115 GLY A C 1
ATOM 845 O O . GLY A 1 115 ? -3.258 13.398 23.594 1 72.06 115 GLY A O 1
ATOM 846 N N . HIS A 1 116 ? -3.932 14.672 25.281 1 75.69 116 HIS A N 1
ATOM 847 C CA . HIS A 1 116 ? -5.102 13.836 25.516 1 75.69 116 HIS A CA 1
ATOM 848 C C . HIS A 1 116 ? -6.371 14.5 24.984 1 75.69 116 HIS A C 1
ATOM 850 O O . HIS A 1 116 ? -7.477 14.188 25.438 1 75.69 116 HIS A O 1
ATOM 856 N N . ALA A 1 117 ? -6.293 15.25 24.016 1 72.31 117 ALA A N 1
ATOM 857 C CA . ALA A 1 117 ? -7.441 15.961 23.453 1 72.31 117 ALA A CA 1
ATOM 858 C C . ALA A 1 117 ? -8.344 15 22.672 1 72.31 117 ALA A C 1
ATOM 860 O O . ALA A 1 117 ? -7.875 14.023 22.094 1 72.31 117 ALA A O 1
ATOM 861 N N . ASP A 1 118 ? -9.695 15.227 22.719 1 81.56 118 ASP A N 1
ATOM 862 C CA . ASP A 1 118 ? -10.656 14.414 21.969 1 81.56 118 ASP A CA 1
ATOM 863 C C . ASP A 1 118 ? -10.727 14.844 20.516 1 81.56 118 ASP A C 1
ATOM 865 O O . ASP A 1 118 ? -10.188 15.883 20.141 1 81.56 118 ASP A O 1
ATOM 869 N N . LYS A 1 119 ? -11.242 13.875 19.672 1 76.62 119 LYS A N 1
ATOM 870 C CA . LYS A 1 119 ? -11.305 14.086 18.234 1 76.62 119 LYS A CA 1
ATOM 871 C C . LYS A 1 119 ? -12.031 15.383 17.891 1 76.62 119 LYS A C 1
ATOM 873 O O . LYS A 1 119 ? -11.648 16.094 16.969 1 76.62 119 LYS A O 1
ATOM 878 N N . ARG A 1 120 ? -13.047 15.875 18.688 1 82.5 120 ARG A N 1
ATOM 879 C CA . ARG A 1 120 ? -13.812 17.094 18.469 1 82.5 120 ARG A CA 1
ATOM 880 C C . ARG A 1 120 ? -12.953 18.328 18.703 1 82.5 120 ARG A C 1
ATOM 882 O O . ARG A 1 120 ? -13.094 19.328 18 1 82.5 120 ARG A O 1
ATOM 889 N N . GLN A 1 121 ? -12.141 18.172 19.672 1 85.25 121 GLN A N 1
ATOM 890 C CA . GLN A 1 121 ? -11.242 19.281 20 1 85.25 121 GLN A CA 1
ATOM 891 C C . GLN A 1 121 ? -10.242 19.516 18.875 1 85.25 121 GLN A C 1
ATOM 893 O O . GLN A 1 121 ? -9.914 20.672 18.547 1 85.25 121 GLN A O 1
ATOM 898 N N . ILE A 1 122 ? -9.773 18.469 18.281 1 84.81 122 ILE A N 1
ATOM 899 C CA . ILE A 1 122 ? -8.828 18.562 17.172 1 84.81 122 ILE A CA 1
ATOM 900 C C . ILE A 1 122 ? -9.469 19.281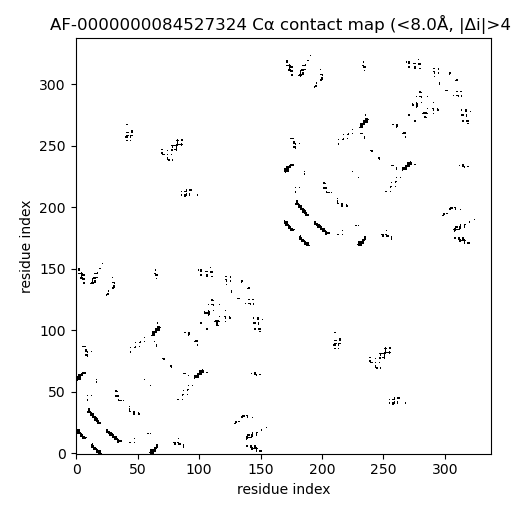 16 1 84.81 122 ILE A C 1
ATOM 902 O O . ILE A 1 122 ? -8.883 20.219 15.438 1 84.81 122 ILE A O 1
ATOM 906 N N . GLN A 1 123 ? -10.664 18.891 15.703 1 86.69 123 GLN A N 1
ATOM 907 C CA . GLN A 1 123 ? -11.375 19.516 14.594 1 86.69 123 GLN A CA 1
ATOM 908 C C . GLN A 1 123 ? -11.594 21 14.844 1 86.69 123 GLN A C 1
ATOM 910 O O . GLN A 1 123 ? -11.445 21.828 13.938 1 86.69 123 GLN A O 1
ATOM 915 N N . HIS A 1 124 ? -11.953 21.312 16.094 1 88.12 124 HIS A N 1
ATOM 916 C CA . HIS A 1 124 ? -12.164 22.703 16.469 1 88.12 124 HIS A CA 1
ATOM 917 C C . HIS A 1 124 ? -10.883 23.516 16.312 1 88.12 124 HIS A C 1
ATOM 919 O O . HIS A 1 124 ? -10.906 24.625 15.75 1 88.12 124 HIS A O 1
ATOM 925 N N . MET A 1 125 ? -9.828 22.953 16.766 1 88.94 125 MET A N 1
ATOM 926 C CA . MET A 1 125 ? -8.547 23.656 16.719 1 88.94 125 MET A CA 1
ATOM 927 C C . MET A 1 125 ? -8.094 23.844 15.273 1 88.94 125 MET A C 1
ATOM 929 O O . MET A 1 125 ? -7.531 24.891 14.922 1 88.94 125 MET A O 1
ATOM 933 N N . VAL A 1 126 ? -8.352 22.859 14.414 1 91.81 126 VAL A N 1
ATOM 934 C CA . VAL A 1 126 ? -8.016 22.969 13 1 91.81 126 VAL A CA 1
ATOM 935 C C . VAL A 1 126 ? -8.766 24.141 12.367 1 91.81 126 VAL A C 1
ATOM 937 O O . VAL A 1 126 ? -8.172 24.938 11.648 1 91.81 126 VAL A O 1
ATOM 940 N N . LYS A 1 127 ? -10.008 24.266 12.711 1 90.75 127 LYS A N 1
ATOM 941 C CA . LYS A 1 127 ? -10.82 25.359 12.172 1 90.75 127 LYS A CA 1
ATOM 942 C C . LYS A 1 127 ? -10.297 26.719 12.648 1 90.75 127 LYS A C 1
ATOM 944 O O . LYS A 1 127 ? -10.305 27.688 11.891 1 90.75 127 LYS A O 1
ATOM 949 N N . LEU A 1 128 ? -9.867 26.781 13.844 1 89 128 LEU A N 1
ATOM 950 C CA . LEU A 1 128 ? -9.344 28.016 14.406 1 89 128 LEU A CA 1
ATOM 951 C C . LEU A 1 128 ? -8.031 28.422 13.734 1 89 128 LEU A C 1
ATOM 953 O O . LEU A 1 128 ? -7.781 29.594 13.516 1 89 128 LEU A O 1
ATOM 957 N N . GLN A 1 129 ? -7.254 27.453 13.438 1 90.88 129 GLN A N 1
ATOM 958 C CA . GLN A 1 129 ? -5.922 27.703 12.898 1 90.88 129 GLN A CA 1
ATOM 959 C C . GLN A 1 129 ? -5.969 27.906 11.391 1 90.88 129 GLN A C 1
ATOM 961 O O . GLN A 1 129 ? -5.004 28.391 10.797 1 90.88 129 GLN A O 1
ATOM 966 N N . LEU A 1 130 ? -7.016 27.562 10.781 1 92.81 130 LEU A N 1
ATOM 967 C CA . LEU A 1 130 ? -7.234 27.75 9.352 1 92.81 130 LEU A CA 1
ATOM 968 C C . LEU A 1 130 ? -8.547 28.484 9.094 1 92.81 130 LEU A C 1
ATOM 970 O O . LEU A 1 130 ? -9.5 27.891 8.586 1 92.81 130 LEU A O 1
ATOM 974 N N . PRO A 1 131 ? -8.492 29.719 9.305 1 86.19 131 PRO A N 1
ATOM 975 C CA . PRO A 1 131 ? -9.734 30.484 9.203 1 86.19 131 PRO A CA 1
ATOM 976 C C . PRO A 1 131 ? -10.383 30.375 7.824 1 86.19 131 PRO A C 1
ATOM 978 O O . PRO A 1 131 ? -9.688 30.422 6.809 1 86.19 131 PRO A O 1
ATOM 981 N N . GLY A 1 132 ? -11.734 30.125 7.848 1 85.69 132 GLY A N 1
ATOM 982 C CA . GLY A 1 132 ? -12.508 30.094 6.617 1 85.69 132 GLY A CA 1
ATOM 983 C C . GLY A 1 132 ? -12.531 28.719 5.969 1 85.69 132 GLY A C 1
ATOM 984 O O . GLY A 1 132 ? -13.148 28.531 4.918 1 85.69 132 GLY A O 1
ATOM 985 N N . VAL A 1 133 ? -11.875 27.844 6.582 1 87.25 133 VAL A N 1
ATOM 986 C CA . VAL A 1 133 ? -11.758 26.5 6.016 1 87.25 133 VAL A CA 1
ATOM 987 C C . VAL A 1 133 ? -13.125 25.828 6.016 1 87.25 133 VAL A C 1
ATOM 989 O O . VAL A 1 133 ? -13.898 25.969 6.969 1 87.25 133 VAL A O 1
ATOM 992 N N . ARG A 1 134 ? -13.508 25.234 4.863 1 89.69 134 ARG A N 1
ATOM 993 C CA . ARG A 1 134 ? -14.617 24.297 4.77 1 89.69 134 ARG A CA 1
ATOM 994 C C . ARG A 1 134 ? -14.117 22.859 4.715 1 89.69 134 ARG A C 1
ATOM 996 O O . ARG A 1 134 ? -13.57 22.422 3.701 1 89.69 134 ARG A O 1
ATOM 1003 N N . ILE A 1 135 ? -14.414 22.141 5.77 1 88.75 135 ILE A N 1
ATOM 1004 C CA . ILE A 1 135 ? -13.859 20.797 5.922 1 88.75 135 ILE A CA 1
ATOM 1005 C C . ILE A 1 135 ? -14.805 19.781 5.305 1 88.75 135 ILE A C 1
ATOM 1007 O O . ILE A 1 135 ? -15.992 19.75 5.629 1 88.75 135 ILE A O 1
ATOM 1011 N N . ALA A 1 136 ? -14.305 18.953 4.434 1 89.81 136 ALA A N 1
ATOM 1012 C CA . ALA A 1 136 ? -15.094 18.016 3.648 1 89.81 136 ALA A CA 1
ATOM 1013 C C . ALA A 1 136 ? -15.633 16.891 4.527 1 89.81 136 ALA A C 1
ATOM 1015 O O . ALA A 1 136 ? -16.656 16.266 4.195 1 89.81 136 ALA A O 1
ATOM 1016 N N . GLY A 1 137 ? -15.016 16.562 5.672 1 88.12 137 GLY A N 1
ATOM 1017 C CA . GLY A 1 137 ? -15.398 15.492 6.586 1 88.12 137 GLY A CA 1
ATOM 1018 C C . GLY A 1 137 ? -14.367 15.25 7.672 1 88.12 137 GLY A C 1
ATOM 1019 O O . GLY A 1 137 ? -13.312 15.883 7.691 1 88.12 137 GLY A O 1
ATOM 1020 N N . PRO A 1 138 ? -14.719 14.344 8.539 1 88.81 138 PRO A N 1
ATOM 1021 C CA . PRO A 1 138 ? -13.828 14.094 9.672 1 88.81 138 PRO A CA 1
ATOM 1022 C C . PRO A 1 138 ? -12.438 13.625 9.25 1 88.81 138 PRO A C 1
ATOM 1024 O O . PRO A 1 138 ? -11.438 14.031 9.844 1 88.81 138 PRO A O 1
ATOM 1027 N N . ASP A 1 139 ? -12.352 12.781 8.242 1 92.31 139 ASP A N 1
ATOM 1028 C CA . ASP A 1 139 ? -11.07 12.273 7.777 1 92.31 139 ASP A CA 1
ATOM 1029 C C . ASP A 1 139 ? -10.227 13.383 7.164 1 92.31 139 ASP A C 1
ATOM 1031 O O . ASP A 1 139 ? -9 13.391 7.305 1 92.31 139 ASP A O 1
ATOM 1035 N N . ALA A 1 140 ? -10.867 14.305 6.531 1 94.38 140 ALA A N 1
ATOM 1036 C CA . ALA A 1 140 ? -10.156 15.469 5.996 1 94.38 140 ALA A CA 1
ATOM 1037 C C . ALA A 1 140 ? -9.641 16.359 7.117 1 94.38 140 ALA A C 1
ATOM 1039 O O . ALA A 1 140 ? -8.539 16.922 7.023 1 94.38 140 ALA A O 1
ATOM 1040 N N . ALA A 1 141 ? -10.477 16.484 8.148 1 92.56 141 ALA A N 1
ATOM 1041 C CA . ALA A 1 141 ? -10.047 17.266 9.305 1 92.56 141 ALA A CA 1
ATOM 1042 C C . ALA A 1 141 ? -8.797 16.672 9.938 1 92.56 141 ALA A C 1
ATOM 1044 O O . ALA A 1 141 ? -7.852 17.391 10.266 1 92.56 141 ALA A O 1
ATOM 1045 N N . ASP A 1 142 ? -8.812 15.383 10.086 1 93.62 142 ASP A N 1
ATOM 1046 C CA . ASP A 1 142 ? -7.652 14.68 10.633 1 93.62 142 ASP A CA 1
ATOM 1047 C C . ASP A 1 142 ? -6.422 14.883 9.75 1 93.62 142 ASP A C 1
ATOM 1049 O O . ASP A 1 142 ? -5.316 15.086 10.258 1 93.62 142 ASP A O 1
ATOM 1053 N N . ALA A 1 143 ? -6.633 14.852 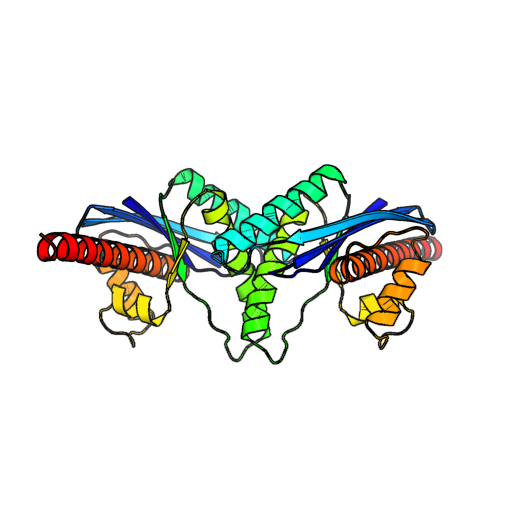8.477 1 97.06 143 ALA A N 1
ATOM 1054 C CA . ALA A 1 143 ? -5.535 15.078 7.539 1 97.06 143 ALA A CA 1
ATOM 1055 C C . ALA A 1 143 ? -4.957 16.484 7.688 1 97.06 143 ALA A C 1
ATOM 1057 O O . ALA A 1 143 ? -3.738 16.656 7.672 1 97.06 143 ALA A O 1
ATOM 1058 N N . LEU A 1 144 ? -5.84 17.438 7.84 1 96.69 144 LEU A N 1
ATOM 1059 C CA . LEU A 1 144 ? -5.387 18.812 8.047 1 96.69 144 LEU A CA 1
ATOM 1060 C C . LEU A 1 144 ? -4.609 18.938 9.352 1 96.69 144 LEU A C 1
ATOM 1062 O O . LEU A 1 144 ? -3.613 19.656 9.422 1 96.69 144 LEU A O 1
ATOM 1066 N N . ALA A 1 145 ? -5.07 18.219 10.359 1 95.5 145 ALA A N 1
ATOM 1067 C CA . ALA A 1 145 ? -4.363 18.219 11.641 1 95.5 145 ALA A CA 1
ATOM 1068 C C . ALA A 1 145 ? -2.945 17.672 11.477 1 95.5 145 ALA A C 1
ATOM 1070 O O . ALA A 1 145 ? -2.002 18.203 12.07 1 95.5 145 ALA A O 1
ATOM 1071 N N . ILE A 1 146 ? -2.812 16.688 10.719 1 96.62 146 ILE A N 1
ATOM 1072 C CA . ILE A 1 146 ? -1.513 16.078 10.461 1 96.62 146 ILE A CA 1
ATOM 1073 C C . ILE A 1 146 ? -0.614 17.078 9.734 1 96.62 146 ILE A C 1
ATOM 1075 O O . ILE A 1 146 ? 0.567 17.219 10.062 1 96.62 146 ILE A O 1
ATOM 1079 N N . ALA A 1 147 ? -1.169 17.75 8.727 1 97.12 147 ALA A N 1
ATOM 1080 C CA . ALA A 1 147 ? -0.422 18.781 7.996 1 97.12 147 ALA A CA 1
ATOM 1081 C C . ALA A 1 147 ? 0.062 19.875 8.938 1 97.12 147 ALA A C 1
ATOM 1083 O O . ALA A 1 147 ? 1.211 20.312 8.844 1 97.12 147 ALA A O 1
ATOM 1084 N N . LEU A 1 148 ? -0.797 20.297 9.812 1 94.69 148 LEU A N 1
ATOM 1085 C CA . LEU A 1 148 ? -0.455 21.312 10.789 1 94.69 148 LEU A CA 1
ATOM 1086 C C . LEU A 1 148 ? 0.669 20.844 11.703 1 94.69 148 LEU A C 1
ATOM 1088 O O . LEU A 1 148 ? 1.592 21.594 12.008 1 94.69 148 LEU A O 1
ATOM 1092 N N . CYS A 1 149 ? 0.525 19.609 12.125 1 94.69 149 CYS A N 1
ATOM 1093 C CA . CYS A 1 149 ? 1.566 19.016 12.953 1 94.69 149 CYS A CA 1
ATOM 1094 C C . CYS A 1 149 ? 2.92 19.078 12.258 1 94.69 149 CYS A C 1
ATOM 1096 O O . CYS A 1 149 ? 3.92 19.469 12.859 1 94.69 149 CYS A O 1
ATOM 1098 N N . HIS A 1 150 ? 2.959 18.688 11.039 1 95.12 150 HIS A N 1
ATOM 1099 C CA . HIS A 1 150 ? 4.188 18.734 10.25 1 95.12 150 HIS A CA 1
ATOM 1100 C C . HIS A 1 150 ? 4.734 20.141 10.156 1 95.12 150 HIS A C 1
ATOM 1102 O O . HIS A 1 150 ? 5.941 20.359 10.289 1 95.12 150 HIS A O 1
ATOM 1108 N N . ALA A 1 151 ? 3.906 21.094 9.898 1 93 151 ALA A N 1
ATOM 1109 C CA . ALA A 1 151 ? 4.293 22.5 9.812 1 93 151 ALA A CA 1
ATOM 1110 C C . ALA A 1 151 ? 4.973 22.969 11.094 1 93 151 ALA A C 1
ATOM 1112 O O . ALA A 1 151 ? 5.996 23.656 11.055 1 93 151 ALA A O 1
ATOM 1113 N N . HIS A 1 152 ? 4.414 22.562 12.227 1 90.06 152 HIS A N 1
ATOM 1114 C CA . HIS A 1 152 ? 4.969 22.953 13.523 1 90.06 152 HIS A CA 1
ATOM 1115 C C . HIS A 1 152 ? 6.332 22.312 13.75 1 90.06 152 HIS A C 1
ATOM 1117 O O . HIS A 1 152 ? 7.23 22.938 14.32 1 90.06 152 HIS A O 1
ATOM 1123 N N . HIS A 1 153 ? 6.41 21.078 13.383 1 87.75 153 HIS A N 1
ATOM 1124 C CA . HIS A 1 153 ? 7.676 20.375 13.492 1 87.75 153 HIS A CA 1
ATOM 1125 C C . HIS A 1 153 ? 8.758 21.031 12.656 1 87.75 153 HIS A C 1
ATOM 1127 O O . HIS A 1 153 ? 9.898 21.172 13.109 1 87.75 153 HIS A O 1
ATOM 1133 N N . LEU A 1 154 ? 8.461 21.438 11.43 1 82.88 154 LEU A N 1
ATOM 1134 C CA . LEU A 1 154 ? 9.414 22.125 10.555 1 82.88 154 LEU A CA 1
ATOM 1135 C C . LEU A 1 154 ? 9.844 23.453 11.156 1 82.88 154 LEU A C 1
ATOM 1137 O O . LEU A 1 154 ? 11.016 23.844 11.047 1 82.88 154 LEU A O 1
ATOM 1141 N N . GLN A 1 155 ? 8.906 24.109 11.727 1 80.69 155 GLN A N 1
ATOM 1142 C CA . GLN A 1 155 ? 9.211 25.406 12.344 1 80.69 155 GLN A CA 1
ATOM 1143 C C . GLN A 1 155 ? 10.117 25.234 13.562 1 80.69 155 GLN A C 1
ATOM 1145 O O . GLN A 1 155 ? 11.023 26.031 13.781 1 80.69 155 GLN A O 1
ATOM 1150 N N . SER A 1 156 ? 9.828 24.172 14.344 1 75.5 156 SER A N 1
ATOM 1151 C CA . SER A 1 156 ? 10.641 23.938 15.523 1 75.5 156 SER A CA 1
ATOM 1152 C C . SER A 1 156 ? 12.055 23.516 15.141 1 75.5 156 SER A C 1
ATOM 1154 O O . SER A 1 156 ? 13.023 23.938 15.773 1 75.5 156 SER A O 1
ATOM 1156 N N . ALA A 1 157 ? 12.164 22.719 14.086 1 68.56 157 ALA A N 1
ATOM 1157 C CA . ALA A 1 157 ? 13.484 22.312 13.602 1 68.56 157 ALA A CA 1
ATOM 1158 C C . ALA A 1 157 ? 14.258 23.5 13.047 1 68.56 157 ALA A C 1
ATOM 1160 O O . ALA A 1 157 ? 15.469 23.609 13.25 1 68.56 157 ALA A O 1
ATOM 1161 N N . GLY A 1 158 ? 13.453 24.312 12.328 1 61.59 158 GLY A N 1
ATOM 1162 C CA . GLY A 1 158 ? 14.078 25.516 11.82 1 61.59 158 GLY A CA 1
ATOM 1163 C C . GLY A 1 158 ? 14.555 26.453 12.922 1 61.59 158 GLY A C 1
ATOM 1164 O O . GLY A 1 158 ? 15.641 27.031 12.82 1 61.59 158 GLY A O 1
ATOM 1165 N N . HIS A 1 159 ? 13.734 26.5 13.977 1 61.03 159 HIS A N 1
ATOM 1166 C CA . HIS A 1 159 ? 14.117 27.359 15.086 1 61.03 159 HIS A CA 1
ATOM 1167 C C . HIS A 1 159 ? 15.344 26.812 15.812 1 61.03 159 HIS A C 1
ATOM 1169 O O . HIS A 1 159 ? 16.219 27.578 16.219 1 61.03 159 HIS A O 1
ATOM 1175 N N . LEU A 1 160 ? 15.297 25.469 15.867 1 57.72 160 LEU A N 1
ATOM 1176 C CA . LEU A 1 160 ? 16.422 24.844 16.547 1 57.72 160 LEU A CA 1
ATOM 1177 C C . LEU A 1 160 ? 17.719 25.031 15.742 1 57.72 160 LEU A C 1
ATOM 1179 O O . LEU A 1 160 ? 18.766 25.328 16.312 1 57.72 160 LEU A O 1
ATOM 1183 N N . SER A 1 161 ? 17.5 24.75 14.461 1 57.16 161 SER A N 1
ATOM 1184 C CA . SER A 1 161 ? 18.656 24.953 13.594 1 57.16 161 SER A CA 1
ATOM 1185 C C . SER A 1 161 ? 19.141 26.391 13.656 1 57.16 161 SER A C 1
ATOM 1187 O O . SER A 1 161 ? 20.359 26.641 13.734 1 57.16 161 SER A O 1
ATOM 1189 N N . ALA A 1 162 ? 18.203 27.344 13.742 1 61.09 162 ALA A N 1
ATOM 1190 C CA . ALA A 1 162 ? 18.547 28.75 13.836 1 61.09 162 ALA A CA 1
ATOM 1191 C C . ALA A 1 162 ? 19.172 29.078 15.188 1 61.09 162 ALA A C 1
ATOM 1193 O O . ALA A 1 162 ? 20.141 29.844 15.266 1 61.09 162 ALA A O 1
ATOM 1194 N N . ALA A 1 163 ? 18.688 28.422 16.172 1 64 163 ALA A N 1
ATOM 1195 C CA . ALA A 1 163 ? 19.219 28.641 17.516 1 64 163 ALA A CA 1
ATOM 1196 C C . ALA A 1 163 ? 20.625 28.078 17.656 1 64 163 ALA A C 1
ATOM 1198 O O . ALA A 1 163 ? 21.5 28.688 18.266 1 64 163 ALA A O 1
ATOM 1199 N N . LEU A 1 164 ? 20.797 26.906 17.016 1 63.91 164 LEU A N 1
ATOM 1200 C CA . LEU A 1 164 ? 22.109 26.266 17.062 1 63.91 164 LEU A CA 1
ATOM 1201 C C . LEU A 1 164 ? 23.141 27.078 16.281 1 63.91 164 LEU A C 1
ATOM 1203 O O . LEU A 1 164 ? 24.297 27.203 16.703 1 63.91 164 LEU A O 1
ATOM 1207 N N . LEU A 1 165 ? 22.641 27.594 15.242 1 63.28 165 LEU A N 1
ATOM 1208 C CA . LEU A 1 165 ? 23.516 28.469 14.453 1 63.28 165 LEU A CA 1
ATOM 1209 C C . LEU A 1 165 ? 23.828 29.75 15.219 1 63.28 165 LEU A C 1
ATOM 1211 O O . LEU A 1 165 ? 24.953 30.25 15.141 1 63.28 165 LEU A O 1
ATOM 1215 N N . ARG A 1 166 ? 22.875 30.219 15.945 1 65.12 166 ARG A N 1
ATOM 1216 C CA . ARG A 1 166 ? 23.078 31.422 16.734 1 65.12 166 ARG A CA 1
ATOM 1217 C C . ARG A 1 166 ? 23.969 31.125 17.938 1 65.12 166 ARG A C 1
ATOM 1219 O O . ARG A 1 166 ? 24.75 31.984 18.359 1 65.12 166 ARG A O 1
ATOM 1226 N N . ALA A 1 167 ? 23.828 29.953 18.531 1 74.25 167 ALA A N 1
ATOM 1227 C CA . ALA A 1 167 ? 24.625 29.594 19.688 1 74.25 167 ALA A CA 1
ATOM 1228 C C . ALA A 1 167 ? 26.062 29.281 19.297 1 74.25 167 ALA A C 1
ATOM 1230 O O . ALA A 1 167 ? 26.984 29.406 20.109 1 74.25 167 ALA A O 1
ATOM 1231 N N . GLY A 1 168 ? 26.172 28.562 18.203 1 63.72 168 GLY A N 1
ATOM 1232 C CA . GLY A 1 168 ? 27.516 28.234 17.766 1 63.72 168 GLY A CA 1
ATOM 1233 C C . GLY A 1 168 ? 28.281 29.422 17.234 1 63.72 168 GLY A C 1
ATOM 1234 O O . GLY A 1 168 ? 29.469 29.312 16.891 1 63.72 168 GLY A O 1
ATOM 1235 N N . GLY A 1 169 ? 27.594 30.391 16.812 1 53.41 169 GLY A N 1
ATOM 1236 C CA . GLY A 1 169 ? 28.344 31.609 16.5 1 53.41 169 GLY A CA 1
ATOM 1237 C C . GLY A 1 169 ? 28.641 32.438 17.719 1 53.41 169 GLY A C 1
ATOM 1238 O O . GLY A 1 169 ? 28.031 32.281 18.781 1 53.41 169 GLY A O 1
ATOM 1239 N N . MET B 1 1 ? -2.16 -18.547 -21.391 1 93.75 1 MET B N 1
ATOM 1240 C CA . MET B 1 1 ? -2.344 -17.5 -20.391 1 93.75 1 MET B CA 1
ATOM 1241 C C . MET B 1 1 ? -1.085 -17.328 -19.547 1 93.75 1 MET B C 1
ATOM 1243 O O . MET B 1 1 ? -0.443 -18.297 -19.172 1 93.75 1 MET B O 1
ATOM 1247 N N . ARG B 1 2 ? -0.611 -16.062 -19.375 1 97.31 2 ARG B N 1
ATOM 1248 C CA . ARG B 1 2 ? 0.552 -15.781 -18.531 1 97.31 2 ARG B CA 1
ATOM 1249 C C . ARG B 1 2 ? 0.13 -15.227 -17.172 1 97.31 2 ARG B C 1
ATOM 1251 O O . ARG B 1 2 ? -0.615 -14.25 -17.109 1 97.31 2 ARG B O 1
ATOM 1258 N N . VAL B 1 3 ? 0.608 -15.914 -16.125 1 97.44 3 VAL B N 1
ATOM 1259 C CA . VAL B 1 3 ? 0.154 -15.602 -14.773 1 97.44 3 VAL B CA 1
ATOM 1260 C C . VAL B 1 3 ? 1.343 -15.188 -13.906 1 97.44 3 VAL B C 1
ATOM 1262 O O . VAL B 1 3 ? 2.414 -15.797 -13.977 1 97.44 3 VAL B O 1
ATOM 1265 N N . MET B 1 4 ? 1.087 -14.156 -13.172 1 98.44 4 MET B N 1
ATOM 1266 C CA . MET B 1 4 ? 2.102 -13.734 -12.211 1 98.44 4 MET B CA 1
ATOM 1267 C C . MET B 1 4 ? 1.647 -14.023 -10.781 1 98.44 4 MET B C 1
ATOM 1269 O O . MET B 1 4 ? 0.518 -13.703 -10.414 1 98.44 4 MET B O 1
ATOM 1273 N N . GLY B 1 5 ? 2.469 -14.68 -10.039 1 98.38 5 GLY B N 1
ATOM 1274 C CA . GLY B 1 5 ? 2.301 -14.781 -8.594 1 98.38 5 GLY B CA 1
ATOM 1275 C C . GLY B 1 5 ? 3.158 -13.797 -7.824 1 98.38 5 GLY B C 1
ATOM 1276 O O . GLY B 1 5 ? 4.297 -13.523 -8.203 1 98.38 5 GLY B O 1
ATOM 1277 N N . ILE B 1 6 ? 2.609 -13.273 -6.75 1 98.38 6 ILE B N 1
ATOM 1278 C CA . ILE B 1 6 ? 3.324 -12.297 -5.938 1 98.38 6 ILE B CA 1
ATOM 1279 C C . ILE B 1 6 ? 3.266 -12.703 -4.469 1 98.38 6 ILE B C 1
ATOM 1281 O O . ILE B 1 6 ? 2.197 -13.047 -3.957 1 98.38 6 ILE B O 1
ATOM 1285 N N . ASP B 1 7 ? 4.371 -12.727 -3.814 1 96.12 7 ASP B N 1
ATOM 1286 C CA . ASP B 1 7 ? 4.516 -12.938 -2.379 1 96.12 7 ASP B CA 1
ATOM 1287 C C . ASP B 1 7 ? 5.012 -11.68 -1.68 1 96.12 7 ASP B C 1
ATOM 1289 O O . ASP B 1 7 ? 6.215 -11.414 -1.64 1 96.12 7 ASP B O 1
ATOM 1293 N N . PRO B 1 8 ? 4.078 -10.992 -1.034 1 96.19 8 PRO B N 1
ATOM 1294 C CA . PRO B 1 8 ? 4.43 -9.68 -0.489 1 96.19 8 PRO B CA 1
ATOM 1295 C C . PRO B 1 8 ? 5.363 -9.773 0.717 1 96.19 8 PRO B C 1
ATOM 1297 O O . PRO B 1 8 ? 5.223 -10.688 1.541 1 96.19 8 PRO B O 1
ATOM 1300 N N . GLY B 1 9 ? 6.297 -8.883 0.793 1 93.31 9 GLY B N 1
ATOM 1301 C CA . GLY B 1 9 ? 7.238 -8.625 1.876 1 93.31 9 GLY B CA 1
ATOM 1302 C C . GLY B 1 9 ? 7.898 -7.262 1.784 1 93.31 9 GLY B C 1
ATOM 1303 O O . GLY B 1 9 ? 8.18 -6.777 0.687 1 93.31 9 GLY B O 1
ATOM 1304 N N . LEU B 1 10 ? 8.211 -6.723 2.947 1 92.69 10 LEU B N 1
ATOM 1305 C CA . LEU B 1 10 ? 8.75 -5.371 2.939 1 92.69 10 LEU B CA 1
ATOM 1306 C C . LEU B 1 10 ? 10.227 -5.379 2.555 1 92.69 10 LEU B C 1
ATOM 1308 O O . LEU B 1 10 ? 10.695 -4.492 1.835 1 92.69 10 LEU B O 1
ATOM 1312 N N . ARG B 1 11 ? 10.898 -6.383 3.107 1 92.31 11 ARG B N 1
ATOM 1313 C CA . ARG B 1 11 ? 12.312 -6.457 2.766 1 92.31 11 ARG B CA 1
ATOM 1314 C C . ARG B 1 11 ? 12.516 -7.051 1.375 1 92.31 11 ARG B C 1
ATOM 1316 O O . ARG B 1 11 ? 13.289 -6.523 0.574 1 92.31 11 ARG B O 1
ATOM 1323 N N . GLN B 1 12 ? 11.734 -8.133 1.205 1 95.38 12 GLN B N 1
ATOM 1324 C CA . GLN B 1 12 ? 11.766 -8.812 -0.089 1 95.38 12 GLN B CA 1
ATOM 1325 C C . GLN B 1 12 ? 10.359 -9.18 -0.553 1 95.38 12 GLN B C 1
ATOM 1327 O O . GLN B 1 12 ? 9.555 -9.672 0.234 1 95.38 12 GLN B O 1
ATOM 1332 N N . LEU B 1 13 ? 10.039 -8.852 -1.697 1 97 13 LEU B N 1
ATOM 1333 C CA . LEU B 1 13 ? 8.805 -9.234 -2.367 1 97 13 LEU B CA 1
ATOM 1334 C C . LEU B 1 13 ? 9.086 -10.219 -3.5 1 97 13 LEU B C 1
ATOM 1336 O O . LEU B 1 13 ? 9.781 -9.875 -4.461 1 97 13 LEU B O 1
ATOM 1340 N N . GLY B 1 14 ? 8.602 -11.414 -3.352 1 97.56 14 GLY B N 1
ATOM 1341 C CA . GLY B 1 14 ? 8.82 -12.43 -4.371 1 97.56 14 GLY B CA 1
ATOM 1342 C C . GLY B 1 14 ? 7.816 -12.359 -5.508 1 97.56 14 GLY B C 1
ATOM 1343 O O . GLY B 1 14 ? 6.656 -11.992 -5.297 1 97.56 14 GLY B O 1
ATOM 1344 N N . TRP B 1 15 ? 8.289 -12.734 -6.664 1 98.38 15 TRP B N 1
ATOM 1345 C CA . TRP B 1 15 ? 7.406 -12.82 -7.824 1 98.38 15 TRP B CA 1
ATOM 1346 C C . TRP B 1 15 ? 7.789 -13.992 -8.719 1 98.38 15 TRP B C 1
ATOM 1348 O O . TRP B 1 15 ? 8.938 -14.453 -8.695 1 98.38 15 TRP B O 1
ATOM 1358 N N . GLY B 1 16 ? 6.809 -14.523 -9.367 1 98.25 16 GLY B N 1
ATOM 1359 C CA . GLY B 1 16 ? 6.973 -15.586 -10.336 1 98.25 16 GLY B CA 1
ATOM 1360 C C . GLY B 1 16 ? 5.973 -15.516 -11.477 1 98.25 16 GLY B C 1
ATOM 1361 O O . GLY B 1 16 ? 4.809 -15.164 -11.266 1 98.25 16 GLY B O 1
ATOM 1362 N N . VAL B 1 17 ? 6.457 -15.805 -12.68 1 98.25 17 VAL B N 1
ATOM 1363 C CA . VAL B 1 17 ? 5.625 -15.75 -13.875 1 98.25 17 VAL B CA 1
ATOM 1364 C C . VAL B 1 17 ? 5.621 -17.109 -14.562 1 98.25 17 VAL B C 1
ATOM 1366 O O . VAL B 1 17 ? 6.676 -17.719 -14.75 1 98.25 17 VAL B O 1
ATOM 1369 N N . ILE B 1 18 ? 4.473 -17.562 -14.867 1 97.5 18 ILE B N 1
ATOM 1370 C CA . ILE B 1 18 ? 4.34 -18.844 -15.562 1 97.5 18 ILE B CA 1
ATOM 1371 C C . ILE B 1 18 ? 3.414 -18.672 -16.766 1 97.5 18 ILE B C 1
ATOM 1373 O O . ILE B 1 18 ? 2.586 -17.766 -16.797 1 97.5 18 ILE B O 1
ATOM 1377 N N . ASP B 1 19 ? 3.609 -19.547 -17.734 1 96.94 19 ASP B N 1
ATOM 1378 C CA . ASP B 1 19 ? 2.672 -19.688 -18.859 1 96.94 19 ASP B CA 1
ATOM 1379 C C . ASP B 1 19 ? 1.79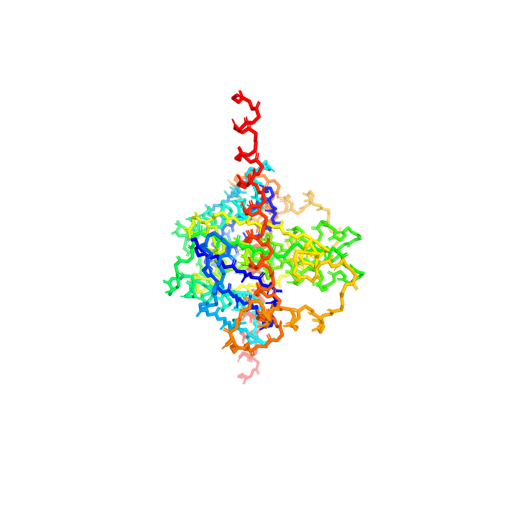8 -20.938 -18.688 1 96.94 19 ASP B C 1
ATOM 1381 O O . ASP B 1 19 ? 2.293 -22 -18.312 1 96.94 19 ASP B O 1
ATOM 1385 N N . VAL B 1 20 ? 0.519 -20.672 -18.891 1 93.94 20 VAL B N 1
ATOM 1386 C CA . VAL B 1 20 ? -0.446 -21.75 -18.75 1 93.94 20 VAL B CA 1
ATOM 1387 C C . VAL B 1 20 ? -1.122 -22.016 -20.094 1 93.94 20 VAL B C 1
ATOM 1389 O O . VAL B 1 20 ? -1.779 -21.125 -20.656 1 93.94 20 VAL B O 1
ATOM 1392 N N . ASP B 1 21 ? -0.928 -23.172 -20.641 1 91.31 21 ASP B N 1
ATOM 1393 C CA . ASP B 1 21 ? -1.581 -23.656 -21.859 1 91.31 21 ASP B CA 1
ATOM 1394 C C . ASP B 1 21 ? -2.27 -25 -21.609 1 91.31 21 ASP B C 1
ATOM 1396 O O . ASP B 1 21 ? -1.678 -26.047 -21.844 1 91.31 21 ASP B O 1
ATOM 1400 N N . GLY B 1 22 ? -3.631 -24.828 -21.312 1 84.75 22 GLY B N 1
ATOM 1401 C CA . GLY B 1 22 ? -4.293 -26.031 -20.859 1 84.75 22 GLY B CA 1
ATOM 1402 C C . GLY B 1 22 ? -3.586 -26.719 -19.703 1 84.75 22 GLY B C 1
ATOM 1403 O O . GLY B 1 22 ? -3.314 -26.078 -18.688 1 84.75 22 GLY B O 1
ATOM 1404 N N . PRO B 1 23 ? -3.262 -27.984 -19.891 1 83.38 23 PRO B N 1
ATOM 1405 C CA . PRO B 1 23 ? -2.586 -28.719 -18.812 1 83.38 23 PRO B CA 1
ATOM 1406 C C . PRO B 1 23 ? -1.091 -28.422 -18.734 1 83.38 23 PRO B C 1
ATOM 1408 O O . PRO B 1 23 ? -0.423 -28.797 -17.781 1 83.38 23 PRO B O 1
ATOM 1411 N N . ARG B 1 24 ? -0.625 -27.797 -19.734 1 89.19 24 ARG B N 1
ATOM 1412 C CA . ARG B 1 24 ? 0.805 -27.5 -19.781 1 89.19 24 ARG B CA 1
ATOM 1413 C C . ARG B 1 24 ? 1.129 -26.188 -19.078 1 89.19 24 ARG B C 1
ATOM 1415 O O . ARG B 1 24 ? 0.56 -25.156 -19.406 1 89.19 24 ARG B O 1
ATOM 1422 N N . ILE B 1 25 ? 2.008 -26.266 -18.141 1 93.25 25 ILE B N 1
ATOM 1423 C CA . ILE B 1 25 ? 2.479 -25.094 -17.391 1 93.25 25 ILE B CA 1
ATOM 1424 C C . ILE B 1 25 ? 3.99 -24.953 -17.547 1 93.25 25 ILE B C 1
ATOM 1426 O O . ILE B 1 25 ? 4.727 -25.938 -17.422 1 93.25 25 ILE B O 1
ATOM 1430 N N . ARG B 1 26 ? 4.41 -23.781 -17.875 1 95.06 26 ARG B N 1
ATOM 1431 C CA . ARG B 1 26 ? 5.836 -23.531 -18.062 1 95.06 26 ARG B CA 1
ATOM 1432 C C . ARG B 1 26 ? 6.309 -22.344 -17.25 1 95.06 26 ARG B C 1
ATOM 1434 O O . ARG B 1 26 ? 5.602 -21.344 -17.125 1 95.06 26 ARG B O 1
ATOM 1441 N N . HIS B 1 27 ? 7.516 -22.516 -16.766 1 96.88 27 HIS B N 1
ATOM 1442 C CA . HIS B 1 27 ? 8.164 -21.391 -16.078 1 96.88 27 HIS B CA 1
ATOM 1443 C C . HIS B 1 27 ? 8.609 -20.328 -17.078 1 96.88 27 HIS B C 1
ATOM 1445 O O . HIS B 1 27 ? 9.156 -20.641 -18.125 1 96.88 27 HIS B O 1
ATOM 1451 N N . VAL B 1 28 ? 8.414 -19.062 -16.766 1 97.25 28 VAL B N 1
ATOM 1452 C CA . VAL B 1 28 ? 8.867 -17.969 -17.594 1 97.25 28 VAL B CA 1
ATOM 1453 C C . VAL B 1 28 ? 9.992 -17.203 -16.891 1 97.25 28 VAL B C 1
ATOM 1455 O O . VAL B 1 28 ? 11.078 -17.047 -17.438 1 97.25 28 VAL B O 1
ATOM 1458 N N . ALA B 1 29 ? 9.75 -16.781 -15.68 1 97.81 29 ALA B N 1
ATOM 1459 C CA . ALA B 1 29 ? 10.727 -16.031 -14.906 1 97.81 29 ALA B CA 1
ATOM 1460 C C . ALA B 1 29 ? 10.328 -15.945 -13.438 1 97.81 29 ALA B C 1
ATOM 1462 O O . ALA B 1 29 ? 9.18 -16.219 -13.086 1 97.81 29 ALA B O 1
ATOM 1463 N N . ASN B 1 30 ? 11.289 -15.688 -12.617 1 98 30 ASN B N 1
ATOM 1464 C CA . ASN B 1 30 ? 11.039 -15.422 -11.203 1 98 30 ASN B CA 1
ATOM 1465 C C . ASN B 1 30 ? 12.133 -14.547 -10.594 1 98 30 ASN B C 1
ATOM 1467 O O . ASN B 1 30 ? 13.203 -14.383 -11.188 1 98 30 ASN B O 1
ATOM 1471 N N . GLY B 1 31 ? 11.805 -13.945 -9.484 1 97.81 31 GLY B N 1
ATOM 1472 C CA . GLY B 1 31 ? 12.797 -13.094 -8.859 1 97.81 31 GLY B CA 1
ATOM 1473 C C . GLY B 1 31 ? 12.297 -12.414 -7.602 1 97.81 31 GLY B C 1
ATOM 1474 O O . GLY B 1 31 ? 11.305 -12.852 -7.004 1 97.81 31 GLY B O 1
ATOM 1475 N N . LEU B 1 32 ? 13.125 -11.453 -7.164 1 97.94 32 LEU B N 1
ATOM 1476 C CA . LEU B 1 32 ? 12.836 -10.711 -5.941 1 97.94 32 LEU B CA 1
ATOM 1477 C C . LEU B 1 32 ? 12.93 -9.211 -6.191 1 97.94 32 LEU B C 1
ATOM 1479 O O . LEU B 1 32 ? 13.82 -8.742 -6.898 1 97.94 32 LEU B O 1
ATOM 1483 N N . CYS B 1 33 ? 11.922 -8.539 -5.707 1 98.19 33 CYS B N 1
ATOM 1484 C CA . CYS B 1 33 ? 12.07 -7.109 -5.484 1 98.19 33 CYS B CA 1
ATOM 1485 C C . CYS B 1 33 ? 12.609 -6.824 -4.09 1 98.19 33 CYS B C 1
ATOM 1487 O O . CYS B 1 33 ? 12.219 -7.48 -3.121 1 98.19 33 CYS B O 1
ATOM 1489 N N . ARG B 1 34 ? 13.445 -5.836 -4 1 97.62 34 ARG B N 1
ATOM 1490 C CA . ARG B 1 34 ? 14.094 -5.617 -2.711 1 97.62 34 ARG B CA 1
ATOM 1491 C C . ARG B 1 34 ? 14.016 -4.148 -2.305 1 97.62 34 ARG B C 1
ATOM 1493 O O . ARG B 1 34 ? 13.977 -3.262 -3.162 1 97.62 34 ARG B O 1
ATOM 1500 N N . SER B 1 35 ? 13.891 -3.922 -1.086 1 96.19 35 SER B N 1
ATOM 1501 C CA . SER B 1 35 ? 14.008 -2.59 -0.505 1 96.19 35 SER B CA 1
ATOM 1502 C C . SER B 1 35 ? 15.094 -2.545 0.564 1 96.19 35 SER B C 1
ATOM 1504 O O . SER B 1 35 ? 15.461 -3.58 1.126 1 96.19 35 SER B O 1
ATOM 1506 N N . GLU B 1 36 ? 15.641 -1.345 0.769 1 93.69 36 GLU B N 1
ATOM 1507 C CA . GLU B 1 36 ? 16.688 -1.168 1.775 1 93.69 36 GLU B CA 1
ATOM 1508 C C . GLU B 1 36 ? 16.078 -0.911 3.154 1 93.69 36 GLU B C 1
ATOM 1510 O O . GLU B 1 36 ? 15.406 0.097 3.361 1 93.69 36 GLU B O 1
ATOM 1515 N N . GLY B 1 37 ? 16.453 -1.747 4.133 1 89.44 37 GLY B N 1
ATOM 1516 C CA . GLY B 1 37 ? 15.859 -1.731 5.457 1 89.44 37 GLY B CA 1
ATOM 1517 C C . GLY B 1 37 ? 16.094 -0.434 6.203 1 89.44 37 GLY B C 1
ATOM 1518 O O . GLY B 1 37 ? 15.359 -0.1 7.133 1 89.44 37 GLY B O 1
ATOM 1519 N N . THR B 1 38 ? 17.078 0.314 5.809 1 92.56 38 THR B N 1
ATOM 1520 C CA . THR B 1 38 ? 17.438 1.529 6.531 1 92.56 38 THR B CA 1
ATOM 1521 C C . THR B 1 38 ? 16.656 2.729 5.996 1 92.56 38 THR B C 1
ATOM 1523 O O . THR B 1 38 ? 16.641 3.791 6.621 1 92.56 38 THR B O 1
ATOM 1526 N N . ASP B 1 39 ? 16.031 2.59 4.902 1 93.94 39 ASP B N 1
ATOM 1527 C CA . ASP B 1 39 ? 15.266 3.682 4.297 1 93.94 39 ASP B CA 1
ATOM 1528 C C . ASP B 1 39 ? 13.93 3.879 5.004 1 93.94 39 ASP B C 1
ATOM 1530 O O . ASP B 1 39 ? 13.406 2.951 5.629 1 93.94 39 ASP B O 1
ATOM 1534 N N . PRO B 1 40 ? 13.477 5.16 4.91 1 94.12 40 PRO B N 1
ATOM 1535 C CA . PRO B 1 40 ? 12.102 5.352 5.371 1 94.12 40 PRO B CA 1
ATOM 1536 C C . PRO B 1 40 ? 11.102 4.445 4.645 1 94.12 40 PRO B C 1
ATOM 1538 O O . PRO B 1 40 ? 11.344 4.059 3.498 1 94.12 40 PRO B O 1
ATOM 1541 N N . LEU B 1 41 ? 10.047 4.117 5.328 1 94.5 41 LEU B N 1
ATOM 1542 C CA . LEU B 1 41 ? 9.07 3.164 4.816 1 94.5 41 LEU B CA 1
ATOM 1543 C C . LEU B 1 41 ? 8.523 3.611 3.465 1 94.5 41 LEU B C 1
ATOM 1545 O O . LEU B 1 41 ? 8.344 2.793 2.562 1 94.5 41 LEU B O 1
ATOM 1549 N N . SER B 1 42 ? 8.242 4.891 3.34 1 96.94 42 SER B N 1
ATOM 1550 C CA . SER B 1 42 ? 7.719 5.41 2.08 1 96.94 42 SER B CA 1
ATOM 1551 C C . SER B 1 42 ? 8.68 5.125 0.928 1 96.94 42 SER B C 1
ATOM 1553 O O . SER B 1 42 ? 8.242 4.762 -0.169 1 96.94 42 SER B O 1
ATOM 1555 N N . VAL B 1 43 ? 9.961 5.203 1.152 1 97.06 43 VAL B N 1
ATOM 1556 C CA . VAL B 1 43 ? 10.984 4.961 0.148 1 97.06 43 VAL B CA 1
ATOM 1557 C C . VAL B 1 43 ? 11.078 3.465 -0.15 1 97.06 43 VAL B C 1
ATOM 1559 O O . VAL B 1 43 ? 11.25 3.064 -1.304 1 97.06 43 VAL B O 1
ATOM 1562 N N . ARG B 1 44 ? 10.992 2.715 0.869 1 97.62 44 ARG B N 1
ATOM 1563 C CA . ARG B 1 44 ? 11.016 1.266 0.697 1 97.62 44 ARG B CA 1
ATOM 1564 C C . ARG B 1 44 ? 9.844 0.795 -0.158 1 97.62 44 ARG B C 1
ATOM 1566 O O . ARG B 1 44 ? 10.016 -0.027 -1.06 1 97.62 44 ARG B O 1
ATOM 1573 N N . LEU B 1 45 ? 8.664 1.288 0.145 1 97.94 45 LEU B N 1
ATOM 1574 C CA . LEU B 1 45 ? 7.477 0.928 -0.623 1 97.94 45 LEU B CA 1
ATOM 1575 C C . LEU B 1 45 ? 7.621 1.357 -2.078 1 97.94 45 LEU B C 1
ATOM 1577 O O . LEU B 1 45 ? 7.219 0.627 -2.988 1 97.94 45 LEU B O 1
ATOM 1581 N N . LEU B 1 46 ? 8.164 2.52 -2.293 1 98.31 46 LEU B N 1
ATOM 1582 C CA . LEU B 1 46 ? 8.391 3.025 -3.641 1 98.31 46 LEU B CA 1
ATOM 1583 C C . LEU B 1 46 ? 9.352 2.121 -4.406 1 98.31 46 LEU B C 1
ATOM 1585 O O . LEU B 1 46 ? 9.148 1.853 -5.594 1 98.31 46 LEU B O 1
ATOM 1589 N N . ALA B 1 47 ? 10.406 1.674 -3.73 1 98.31 47 ALA B N 1
ATOM 1590 C CA . ALA B 1 47 ? 11.359 0.773 -4.367 1 98.31 47 ALA B CA 1
ATOM 1591 C C . ALA B 1 47 ? 10.68 -0.511 -4.836 1 98.31 47 ALA B C 1
ATOM 1593 O O . ALA B 1 47 ? 10.875 -0.942 -5.973 1 98.31 47 ALA B O 1
ATOM 1594 N N . LEU B 1 48 ? 9.906 -1.098 -3.975 1 98.31 48 LEU B N 1
ATOM 1595 C CA . LEU B 1 48 ? 9.18 -2.314 -4.32 1 98.31 48 LEU B CA 1
ATOM 1596 C C . LEU B 1 48 ? 8.203 -2.057 -5.461 1 98.31 48 LEU B C 1
ATOM 1598 O O . LEU B 1 48 ? 8.102 -2.861 -6.391 1 98.31 48 LEU B O 1
ATOM 1602 N N . TYR B 1 49 ? 7.516 -0.947 -5.371 1 98.69 49 TYR B N 1
ATOM 1603 C CA . TYR B 1 49 ? 6.539 -0.542 -6.379 1 98.69 49 TYR B CA 1
ATOM 1604 C C . TYR B 1 49 ? 7.191 -0.417 -7.75 1 98.69 49 TYR B C 1
ATOM 1606 O O . TYR B 1 49 ? 6.719 -1.005 -8.727 1 98.69 49 TYR B O 1
ATOM 1614 N N . ARG B 1 50 ? 8.273 0.258 -7.828 1 98.56 50 ARG B N 1
ATOM 1615 C CA . ARG B 1 50 ? 8.961 0.492 -9.094 1 98.56 50 ARG B CA 1
ATOM 1616 C C . ARG B 1 50 ? 9.5 -0.811 -9.672 1 98.56 50 ARG B C 1
ATOM 1618 O O . ARG B 1 50 ? 9.398 -1.056 -10.875 1 98.56 50 ARG B O 1
ATOM 1625 N N . GLN B 1 51 ? 10.094 -1.617 -8.844 1 98.62 51 GLN B N 1
ATOM 1626 C CA . GLN B 1 51 ? 10.672 -2.881 -9.297 1 98.62 51 GLN B CA 1
ATOM 1627 C C . GLN B 1 51 ? 9.586 -3.828 -9.797 1 98.62 51 GLN B C 1
ATOM 1629 O O . GLN B 1 51 ? 9.742 -4.457 -10.852 1 98.62 51 GLN B O 1
ATOM 1634 N N . LEU B 1 52 ? 8.492 -3.928 -9.07 1 98.56 52 LEU B N 1
ATOM 1635 C CA . LEU B 1 52 ? 7.414 -4.82 -9.477 1 98.56 52 LEU B CA 1
ATOM 1636 C C . LEU B 1 52 ? 6.777 -4.344 -10.773 1 98.56 52 LEU B C 1
ATOM 1638 O O . LEU B 1 52 ? 6.426 -5.156 -11.633 1 98.56 52 LEU B O 1
ATOM 1642 N N . LYS B 1 53 ? 6.582 -3.039 -10.891 1 98.31 53 LYS B N 1
ATOM 1643 C CA . LYS B 1 53 ? 6.059 -2.467 -12.125 1 98.31 53 LYS B CA 1
ATOM 1644 C C . LYS B 1 53 ? 6.945 -2.822 -13.312 1 98.31 53 LYS B C 1
ATOM 1646 O O . LYS B 1 53 ? 6.441 -3.127 -14.398 1 98.31 53 LYS B O 1
ATOM 1651 N N . ALA B 1 54 ? 8.227 -2.746 -13.086 1 98.56 54 ALA B N 1
ATOM 1652 C CA . ALA B 1 54 ? 9.18 -3.094 -14.141 1 98.56 54 ALA B CA 1
ATOM 1653 C C . ALA B 1 54 ? 9.039 -4.559 -14.547 1 98.56 54 ALA B C 1
ATOM 1655 O O . ALA B 1 54 ? 9.117 -4.891 -15.734 1 98.56 54 ALA B O 1
ATOM 1656 N N . VAL B 1 55 ? 8.859 -5.422 -13.555 1 98.38 55 VAL B N 1
ATOM 1657 C CA . VAL B 1 55 ? 8.688 -6.848 -13.82 1 98.38 55 VAL B CA 1
ATOM 1658 C C . VAL B 1 55 ? 7.426 -7.07 -14.656 1 98.38 55 VAL B C 1
ATOM 1660 O O . VAL B 1 55 ? 7.438 -7.84 -15.617 1 98.38 55 VAL B O 1
ATOM 1663 N N . LEU B 1 56 ? 6.332 -6.402 -14.289 1 98.06 56 LEU B N 1
ATOM 1664 C CA . LEU B 1 56 ? 5.074 -6.531 -15.016 1 98.06 56 LEU B CA 1
ATOM 1665 C C . LEU B 1 56 ? 5.23 -6.059 -16.453 1 98.06 56 LEU B C 1
ATOM 1667 O O . LEU B 1 56 ? 4.723 -6.695 -17.391 1 98.06 56 LEU B O 1
ATOM 1671 N N . ALA B 1 57 ? 5.914 -4.953 -16.609 1 97.75 57 ALA B N 1
ATOM 1672 C CA . ALA B 1 57 ? 6.137 -4.402 -17.938 1 97.75 57 ALA B CA 1
ATOM 1673 C C . ALA B 1 57 ? 6.969 -5.355 -18.797 1 97.75 57 ALA B C 1
ATOM 1675 O O . ALA B 1 57 ? 6.719 -5.504 -19.984 1 97.75 57 ALA B O 1
ATOM 1676 N N . GLU B 1 58 ? 7.914 -5.961 -18.188 1 98.12 58 GLU B N 1
ATOM 1677 C CA . GLU B 1 58 ? 8.844 -6.836 -18.891 1 98.12 58 GLU B CA 1
ATOM 1678 C C . GLU B 1 58 ? 8.156 -8.117 -19.359 1 98.12 58 GLU B C 1
ATOM 1680 O O . GLU B 1 58 ? 8.383 -8.578 -20.469 1 98.12 58 GLU B O 1
ATOM 1685 N N . HIS B 1 59 ? 7.25 -8.703 -18.516 1 98.19 59 HIS B N 1
ATOM 1686 C CA . HIS B 1 59 ? 6.746 -10.039 -18.812 1 98.19 59 HIS B CA 1
ATOM 1687 C C . HIS B 1 59 ? 5.297 -9.984 -19.281 1 98.19 59 HIS B C 1
ATOM 1689 O O . HIS B 1 59 ? 4.785 -10.969 -19.828 1 98.19 59 HIS B O 1
ATOM 1695 N N . ALA B 1 60 ? 4.605 -8.891 -19 1 97.75 60 ALA B N 1
ATOM 1696 C CA . ALA B 1 60 ? 3.262 -8.594 -19.5 1 97.75 60 ALA B CA 1
ATOM 1697 C C . ALA B 1 60 ? 2.297 -9.734 -19.172 1 97.75 60 ALA B C 1
ATOM 1699 O O . ALA B 1 60 ? 1.6 -10.242 -20.047 1 97.75 60 ALA B O 1
ATOM 1700 N N . PRO B 1 61 ? 2.234 -10.141 -17.906 1 98.06 61 PRO B N 1
ATOM 1701 C CA . PRO B 1 61 ? 1.226 -11.148 -17.547 1 98.06 61 PRO B CA 1
ATOM 1702 C C . PRO B 1 61 ? -0.199 -10.664 -17.812 1 98.06 61 PRO B C 1
ATOM 1704 O O . PRO B 1 61 ? -0.44 -9.461 -17.922 1 98.06 61 PRO B O 1
ATOM 1707 N N . THR B 1 62 ? -1.081 -11.602 -17.969 1 97.19 62 THR B N 1
ATOM 1708 C CA . THR B 1 62 ? -2.471 -11.25 -18.234 1 97.19 62 THR B CA 1
ATOM 1709 C C . THR B 1 62 ? -3.328 -11.461 -16.984 1 97.19 62 THR B C 1
ATOM 1711 O O . THR B 1 62 ? -4.504 -11.094 -16.969 1 97.19 62 THR B O 1
ATOM 1714 N N . ALA B 1 63 ? -2.783 -12.031 -15.953 1 96.94 63 ALA B N 1
ATOM 1715 C CA . ALA B 1 63 ? -3.422 -12.227 -14.656 1 96.94 63 ALA B CA 1
ATOM 1716 C C . ALA B 1 63 ? -2.389 -12.242 -13.531 1 96.94 63 ALA B C 1
ATOM 1718 O O . ALA B 1 63 ? -1.209 -12.508 -13.773 1 96.94 63 ALA B O 1
ATOM 1719 N N . ALA B 1 64 ? -2.822 -11.922 -12.367 1 98.06 64 ALA B N 1
ATOM 1720 C CA . ALA B 1 64 ? -1.949 -11.945 -11.195 1 98.06 64 ALA B CA 1
ATOM 1721 C C . ALA B 1 64 ? -2.641 -12.609 -10.008 1 98.06 64 ALA B C 1
ATOM 1723 O O . ALA B 1 64 ? -3.867 -12.734 -9.984 1 98.06 64 ALA B O 1
ATOM 1724 N N . ALA B 1 65 ? -1.855 -13.07 -9.125 1 97.88 65 ALA B N 1
ATOM 1725 C CA . ALA B 1 65 ? -2.379 -13.68 -7.906 1 97.88 65 ALA B CA 1
ATOM 1726 C C . ALA B 1 65 ? -1.503 -13.344 -6.703 1 97.88 65 ALA B C 1
ATOM 1728 O O . ALA B 1 65 ? -0.28 -13.242 -6.828 1 97.88 65 ALA B O 1
ATOM 1729 N N . VAL B 1 66 ? -2.121 -13.18 -5.578 1 97.06 66 VAL B N 1
ATOM 1730 C CA . VAL B 1 66 ? -1.439 -12.883 -4.32 1 97.06 66 VAL B CA 1
ATOM 1731 C C . VAL B 1 66 ? -1.993 -13.781 -3.213 1 97.06 66 VAL B C 1
ATOM 1733 O O . VAL B 1 66 ? -3.174 -14.141 -3.227 1 97.06 66 VAL B O 1
ATOM 1736 N N . GLU B 1 67 ? -1.124 -14.102 -2.314 1 92.44 67 GLU B N 1
ATOM 1737 C CA . GLU B 1 67 ? -1.591 -14.859 -1.157 1 92.44 67 GLU B CA 1
ATOM 1738 C C . GLU B 1 67 ? -2.367 -13.969 -0.191 1 92.44 67 GLU B C 1
ATOM 1740 O O . GLU B 1 67 ? -1.975 -12.828 0.059 1 92.44 67 GLU B O 1
ATOM 1745 N N . GLN B 1 68 ? -3.451 -14.539 0.288 1 89.88 68 GLN B N 1
ATOM 1746 C CA . GLN B 1 68 ? -4.18 -13.828 1.334 1 89.88 68 GLN B CA 1
ATOM 1747 C C . GLN B 1 68 ? -3.398 -13.828 2.645 1 89.88 68 GLN B C 1
ATOM 1749 O O . GLN B 1 68 ? -2.723 -14.805 2.971 1 89.88 68 GLN B O 1
ATOM 1754 N N . THR B 1 69 ? -3.42 -12.711 3.283 1 83 69 THR B N 1
ATOM 1755 C CA . THR B 1 69 ? -2.727 -12.578 4.559 1 83 69 THR B CA 1
ATOM 1756 C C . THR B 1 69 ? -3.721 -12.539 5.715 1 83 69 THR B C 1
ATOM 1758 O O . THR B 1 69 ? -4.793 -11.938 5.602 1 83 69 THR B O 1
ATOM 1761 N N . PHE B 1 70 ? -3.348 -13.305 6.691 1 77 70 PHE B N 1
ATOM 1762 C CA . PHE B 1 70 ? -4.145 -13.273 7.914 1 77 70 PHE B CA 1
ATOM 1763 C C . PHE B 1 70 ? -3.338 -12.695 9.07 1 77 70 PHE B C 1
ATOM 1765 O O . PHE B 1 70 ? -2.109 -12.617 9 1 77 70 PHE B O 1
ATOM 1772 N N . VAL B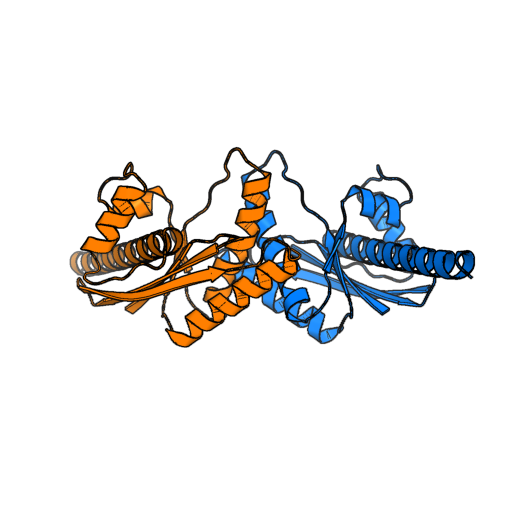 1 71 ? -4.176 -12.117 9.945 1 72.75 71 VAL B N 1
ATOM 1773 C CA . VAL B 1 71 ? -3.611 -11.469 11.125 1 72.75 71 VAL B CA 1
ATOM 1774 C C . VAL B 1 71 ? -2.982 -12.523 12.039 1 72.75 71 VAL B C 1
ATOM 1776 O O . VAL B 1 71 ? -3.564 -13.586 12.266 1 72.75 71 VAL B O 1
ATOM 1779 N N . ASN B 1 72 ? -1.629 -12.328 12.266 1 69.06 72 ASN B N 1
ATOM 1780 C CA . ASN B 1 72 ? -1.017 -13.148 13.297 1 69.06 72 ASN B CA 1
ATOM 1781 C C . ASN B 1 72 ? -0.941 -12.414 14.633 1 69.06 72 ASN B C 1
ATOM 1783 O O . ASN B 1 72 ? -1.475 -11.305 14.766 1 69.06 72 ASN B O 1
ATOM 1787 N N . LYS B 1 73 ? -0.447 -13.109 15.602 1 72.12 73 LYS B N 1
ATOM 1788 C CA . LYS B 1 73 ? -0.345 -12.57 16.953 1 72.12 73 LYS B CA 1
ATOM 1789 C C . LYS B 1 73 ? 0.529 -11.32 16.984 1 72.12 73 LYS B C 1
ATOM 1791 O O . LYS B 1 73 ? 0.407 -10.492 17.891 1 72.12 73 LYS B O 1
ATOM 1796 N N . ASP B 1 74 ? 1.29 -11.242 15.945 1 81.69 74 ASP B N 1
ATOM 1797 C CA . ASP B 1 74 ? 2.195 -10.094 15.875 1 81.69 74 ASP B CA 1
ATOM 1798 C C . ASP B 1 74 ? 1.565 -8.945 15.094 1 81.69 74 ASP B C 1
ATOM 1800 O O . ASP B 1 74 ? 1.698 -8.867 13.875 1 81.69 74 ASP B O 1
ATOM 1804 N N . ALA B 1 75 ? 1.003 -8.023 15.828 1 79.06 75 ALA B N 1
ATOM 1805 C CA . ALA B 1 75 ? 0.248 -6.93 15.219 1 79.06 75 ALA B CA 1
ATOM 1806 C C . ALA B 1 75 ? 1.172 -5.984 14.453 1 79.06 75 ALA B C 1
ATOM 1808 O O . ALA B 1 75 ? 0.798 -5.453 13.406 1 79.06 75 ALA B O 1
ATOM 1809 N N . VAL B 1 76 ? 2.365 -5.742 14.938 1 81.88 76 VAL B N 1
ATOM 1810 C CA . VAL B 1 76 ? 3.332 -4.867 14.281 1 81.88 76 VAL B CA 1
ATOM 1811 C C . VAL B 1 76 ? 3.736 -5.465 12.938 1 81.88 76 VAL B C 1
ATOM 1813 O O . VAL B 1 76 ? 3.787 -4.758 11.93 1 81.88 76 VAL B O 1
ATOM 1816 N N . GLY B 1 77 ? 4 -6.73 13 1 84.06 77 GLY B N 1
ATOM 1817 C CA . GLY B 1 77 ? 4.309 -7.43 11.766 1 84.06 77 GLY B CA 1
ATOM 1818 C C . GLY B 1 77 ? 3.166 -7.41 10.766 1 84.06 77 GLY B C 1
ATOM 1819 O O . GLY B 1 77 ? 3.389 -7.27 9.562 1 84.06 77 GLY B O 1
ATOM 1820 N N . THR B 1 78 ? 1.985 -7.504 11.305 1 85.69 78 THR B N 1
ATOM 1821 C CA . THR B 1 78 ? 0.792 -7.488 10.469 1 85.69 78 THR B CA 1
ATOM 1822 C C . THR B 1 78 ? 0.644 -6.141 9.766 1 85.69 78 THR B C 1
ATOM 1824 O O . THR B 1 78 ? 0.32 -6.09 8.578 1 85.69 78 THR B O 1
ATOM 1827 N N . LEU B 1 79 ? 0.873 -5.152 10.484 1 88.12 79 LEU B N 1
ATOM 1828 C CA . LEU B 1 79 ? 0.8 -3.814 9.906 1 88.12 79 LEU B CA 1
ATOM 1829 C C . LEU B 1 79 ? 1.819 -3.65 8.781 1 88.12 79 LEU B C 1
ATOM 1831 O O . LEU B 1 79 ? 1.486 -3.158 7.703 1 88.12 79 LEU B O 1
ATOM 1835 N N . LYS B 1 80 ? 2.996 -4.074 9.039 1 88.06 80 LYS B N 1
ATOM 1836 C CA . LYS B 1 80 ? 4.07 -3.977 8.055 1 88.06 80 LYS B CA 1
ATOM 1837 C C . LYS B 1 80 ? 3.756 -4.809 6.812 1 88.06 80 LYS B C 1
ATOM 1839 O O . LYS B 1 80 ? 3.922 -4.336 5.688 1 88.06 80 LYS B O 1
ATOM 1844 N N . LEU B 1 81 ? 3.32 -5.914 7.082 1 89.62 81 LEU B N 1
ATOM 1845 C CA . LEU B 1 81 ? 2.943 -6.801 5.988 1 89.62 81 LEU B CA 1
ATOM 1846 C C . LEU B 1 81 ? 1.811 -6.195 5.164 1 89.62 81 LEU B C 1
ATOM 1848 O O . LEU B 1 81 ? 1.81 -6.297 3.936 1 89.62 81 LEU B O 1
ATOM 1852 N N . GLY B 1 82 ? 0.887 -5.637 5.805 1 92.44 82 GLY B N 1
ATOM 1853 C CA . GLY B 1 82 ? -0.21 -4.98 5.109 1 92.44 82 GLY B CA 1
ATOM 1854 C C . GLY B 1 82 ? 0.253 -3.922 4.125 1 92.44 82 GLY B C 1
ATOM 1855 O O . GLY B 1 82 ? -0.288 -3.811 3.023 1 92.44 82 GLY B O 1
ATOM 1856 N N . GLN B 1 83 ? 1.22 -3.209 4.496 1 94.75 83 GLN B N 1
ATOM 1857 C CA . GLN B 1 83 ? 1.721 -2.148 3.629 1 94.75 83 GLN B CA 1
ATOM 1858 C C . GLN B 1 83 ? 2.381 -2.727 2.379 1 94.75 83 GLN B C 1
ATOM 1860 O O . GLN B 1 83 ? 2.135 -2.258 1.267 1 94.75 83 GLN B O 1
ATOM 1865 N N . ALA B 1 84 ? 3.143 -3.74 2.555 1 95.31 84 ALA B N 1
ATOM 1866 C CA . ALA B 1 84 ? 3.746 -4.426 1.414 1 95.31 84 ALA B CA 1
ATOM 1867 C C . ALA B 1 84 ? 2.68 -5.059 0.528 1 95.31 84 ALA B C 1
ATOM 1869 O O . ALA B 1 84 ? 2.777 -5.02 -0.701 1 95.31 84 ALA B O 1
ATOM 1870 N N . ARG B 1 85 ? 1.743 -5.668 1.174 1 96.12 85 ARG B N 1
ATOM 1871 C CA . ARG B 1 85 ? 0.635 -6.277 0.444 1 96.12 85 ARG B CA 1
ATOM 1872 C C . ARG B 1 85 ? -0.123 -5.234 -0.369 1 96.12 85 ARG B C 1
ATOM 1874 O O . ARG B 1 85 ? -0.596 -5.52 -1.471 1 96.12 85 ARG B O 1
ATOM 1881 N N . GLY B 1 86 ? -0.281 -4.074 0.196 1 96.88 86 GLY B N 1
ATOM 1882 C CA . GLY B 1 86 ? -0.893 -2.988 -0.553 1 96.88 86 GLY B CA 1
ATOM 1883 C C . GLY B 1 86 ? -0.233 -2.744 -1.897 1 96.88 86 GLY B C 1
ATOM 1884 O O . GLY B 1 86 ? -0.916 -2.598 -2.912 1 96.88 86 GLY B O 1
ATOM 1885 N N . VAL B 1 87 ? 1.059 -2.76 -1.93 1 97.62 87 VAL B N 1
ATOM 1886 C CA . VAL B 1 87 ? 1.821 -2.561 -3.158 1 97.62 87 VAL B CA 1
ATOM 1887 C C . VAL B 1 87 ? 1.614 -3.75 -4.094 1 97.62 87 VAL B C 1
ATOM 1889 O O . VAL B 1 87 ? 1.401 -3.574 -5.293 1 97.62 87 VAL B O 1
ATOM 1892 N N . ALA B 1 88 ? 1.603 -4.926 -3.523 1 98.06 88 ALA B N 1
ATOM 1893 C CA . ALA B 1 88 ? 1.478 -6.164 -4.289 1 98.06 88 ALA B CA 1
ATOM 1894 C C . ALA B 1 88 ? 0.13 -6.234 -5.004 1 98.06 88 ALA B C 1
ATOM 1896 O O . ALA B 1 88 ? 0.017 -6.844 -6.07 1 98.06 88 ALA B O 1
ATOM 1897 N N . LEU B 1 89 ? -0.862 -5.676 -4.422 1 97.88 89 LEU B N 1
ATOM 1898 C CA . LEU B 1 89 ? -2.195 -5.668 -5.012 1 97.88 89 LEU B CA 1
ATOM 1899 C C . LEU B 1 89 ? -2.352 -4.504 -5.98 1 97.88 89 LEU B C 1
ATOM 1901 O O . LEU B 1 89 ? -2.961 -4.652 -7.043 1 97.88 89 LEU B O 1
ATOM 1905 N N . LEU B 1 90 ? -1.749 -3.422 -5.66 1 98.19 90 LEU B N 1
ATOM 1906 C CA . LEU B 1 90 ? -1.925 -2.174 -6.398 1 98.19 90 LEU B CA 1
ATOM 1907 C C . LEU B 1 90 ? -1.278 -2.262 -7.773 1 98.19 90 LEU B C 1
ATOM 1909 O O . LEU B 1 90 ? -1.874 -1.849 -8.773 1 98.19 90 LEU B O 1
ATOM 1913 N N . VAL B 1 91 ? -0.097 -2.832 -7.883 1 98.44 91 VAL B N 1
ATOM 1914 C CA . VAL B 1 91 ? 0.705 -2.771 -9.102 1 98.44 91 VAL B CA 1
ATOM 1915 C C . VAL B 1 91 ? 0.008 -3.547 -10.219 1 98.44 91 VAL B C 1
ATOM 1917 O O . VAL B 1 91 ? -0.207 -3.014 -11.312 1 98.44 91 VAL B O 1
ATOM 1920 N N . PRO B 1 92 ? -0.432 -4.785 -9.938 1 98.31 92 PRO B N 1
ATOM 1921 C CA . PRO B 1 92 ? -1.159 -5.477 -11.008 1 98.31 92 PRO B CA 1
ATOM 1922 C C . PRO B 1 92 ? -2.482 -4.797 -11.352 1 98.31 92 PRO B C 1
ATOM 1924 O O . PRO B 1 92 ? -2.879 -4.773 -12.523 1 98.31 92 PRO B O 1
ATOM 1927 N N . ALA B 1 93 ? -3.154 -4.254 -10.398 1 97.81 93 ALA B N 1
ATOM 1928 C CA . ALA B 1 93 ? -4.406 -3.547 -10.656 1 97.81 93 ALA B CA 1
ATOM 1929 C C . ALA B 1 93 ? -4.176 -2.342 -11.57 1 97.81 93 ALA B C 1
ATOM 1931 O O . ALA B 1 93 ? -4.977 -2.072 -12.469 1 97.81 93 ALA B O 1
ATOM 1932 N N . GLU B 1 94 ? -3.164 -1.619 -11.289 1 97.31 94 GLU B N 1
ATOM 1933 C CA . GLU B 1 94 ? -2.812 -0.457 -12.094 1 97.31 94 GLU B CA 1
ATOM 1934 C C . GLU B 1 94 ? -2.568 -0.851 -13.555 1 97.31 94 GLU B C 1
ATOM 1936 O O . GLU B 1 94 ? -2.836 -0.068 -14.461 1 97.31 94 GLU B O 1
ATOM 1941 N N . ALA B 1 95 ? -2.068 -2.078 -13.742 1 96.81 95 ALA B N 1
ATOM 1942 C CA . ALA B 1 95 ? -1.802 -2.592 -15.086 1 96.81 95 ALA B CA 1
ATOM 1943 C C . ALA B 1 95 ? -3.07 -3.154 -15.719 1 96.81 95 ALA B C 1
ATOM 1945 O O . ALA B 1 95 ? -3.031 -3.691 -16.828 1 96.81 95 ALA B O 1
ATOM 1946 N N . GLY B 1 96 ? -4.172 -3.055 -14.969 1 96.62 96 GLY B N 1
ATOM 1947 C CA . GLY B 1 96 ? -5.449 -3.498 -15.492 1 96.62 96 GLY B CA 1
ATOM 1948 C C . GLY B 1 96 ? -5.68 -4.988 -15.328 1 96.62 96 GLY B C 1
ATOM 1949 O O . GLY B 1 96 ? -6.539 -5.57 -15.992 1 96.62 96 GLY B O 1
ATOM 1950 N N . LEU B 1 97 ? -4.945 -5.637 -14.5 1 96.81 97 LEU B N 1
ATOM 1951 C CA . LEU B 1 97 ? -5.055 -7.078 -14.32 1 96.81 97 LEU B CA 1
ATOM 1952 C C . LEU B 1 97 ? -6.059 -7.414 -13.227 1 96.81 97 LEU B C 1
ATOM 1954 O O . LEU B 1 97 ? -6.211 -6.656 -12.266 1 96.81 97 LEU B O 1
ATOM 1958 N N . THR B 1 98 ? -6.691 -8.539 -13.359 1 94.94 98 THR B N 1
ATOM 1959 C CA . THR B 1 98 ? -7.422 -9.133 -12.242 1 94.94 98 THR B CA 1
ATOM 1960 C C . THR B 1 98 ? -6.465 -9.82 -11.273 1 94.94 98 THR B C 1
ATOM 1962 O O . THR B 1 98 ? -5.527 -10.5 -11.695 1 94.94 98 THR B O 1
ATOM 1965 N N . VAL B 1 99 ? -6.754 -9.602 -10 1 96.94 99 VAL B N 1
ATOM 1966 C CA . VAL B 1 99 ? -5.875 -10.188 -8.992 1 96.94 99 VAL B CA 1
ATOM 1967 C C . VAL B 1 99 ? -6.629 -11.258 -8.211 1 96.94 99 VAL B C 1
ATOM 1969 O O . VAL B 1 99 ? -7.605 -10.953 -7.516 1 96.94 99 VAL B O 1
ATOM 1972 N N . GLY B 1 100 ? -6.199 -12.5 -8.391 1 95.62 100 GLY B N 1
ATOM 1973 C CA . GLY B 1 100 ? -6.711 -13.562 -7.547 1 95.62 100 GLY B CA 1
ATOM 1974 C C . GLY B 1 100 ? -6.078 -13.594 -6.172 1 95.62 100 GLY B C 1
ATOM 1975 O O . GLY B 1 100 ? -4.879 -13.344 -6.027 1 95.62 100 GLY B O 1
ATOM 1976 N N . GLU B 1 101 ? -6.859 -13.812 -5.219 1 94.94 101 GLU B N 1
ATOM 1977 C CA . GLU B 1 101 ? -6.367 -13.969 -3.852 1 94.94 101 GLU B CA 1
ATOM 1978 C C . GLU B 1 101 ? -6.664 -15.367 -3.314 1 94.94 101 GLU B C 1
ATOM 1980 O O . GLU B 1 101 ? -7.809 -15.82 -3.357 1 94.94 101 GLU B O 1
ATOM 1985 N N . TYR B 1 102 ? -5.609 -15.953 -2.75 1 93.75 102 TYR B N 1
ATOM 1986 C CA . TYR B 1 102 ? -5.766 -17.328 -2.303 1 93.75 102 TYR B CA 1
ATOM 1987 C C . TYR B 1 102 ? -5.305 -17.484 -0.858 1 93.75 102 TYR B C 1
ATOM 1989 O O . TYR B 1 102 ? -4.293 -16.906 -0.455 1 93.75 102 TYR B O 1
ATOM 1997 N N . LEU B 1 103 ? -6.059 -18.328 -0.13 1 91.12 103 LEU B N 1
ATOM 1998 C CA . LEU B 1 103 ? -5.641 -18.703 1.215 1 91.12 103 LEU B CA 1
ATOM 1999 C C . LEU B 1 103 ? -4.398 -19.578 1.169 1 91.12 103 LEU B C 1
ATOM 2001 O O . LEU B 1 103 ? -4.234 -20.391 0.244 1 91.12 103 LEU B O 1
ATOM 2005 N N . PRO B 1 104 ? -3.6 -19.438 2.221 1 88.06 104 PRO B N 1
ATOM 2006 C CA . PRO B 1 104 ? -2.402 -20.281 2.27 1 88.06 104 PRO B CA 1
ATOM 2007 C C . PRO B 1 104 ? -2.721 -21.766 2.1 1 88.06 104 PRO B C 1
ATOM 2009 O O . PRO B 1 104 ? -2.023 -22.469 1.363 1 88.06 104 PRO B O 1
ATOM 2012 N N . ASN B 1 105 ? -3.768 -22.203 2.713 1 87.62 105 ASN B N 1
ATOM 2013 C CA . ASN B 1 105 ? -4.164 -23.594 2.607 1 87.62 105 ASN B CA 1
ATOM 2014 C C . ASN B 1 105 ? -4.547 -23.969 1.178 1 87.62 105 ASN B C 1
ATOM 2016 O O . ASN B 1 105 ? -4.277 -25.078 0.723 1 87.62 105 ASN B O 1
ATOM 2020 N N . ALA B 1 106 ? -5.203 -23.078 0.51 1 90.31 106 ALA B N 1
ATOM 2021 C CA . ALA B 1 106 ? -5.578 -23.312 -0.882 1 90.31 106 ALA B CA 1
ATOM 2022 C C . ALA B 1 106 ? -4.34 -23.453 -1.764 1 90.31 106 ALA B C 1
ATOM 2024 O O . ALA B 1 106 ? -4.301 -24.312 -2.654 1 90.31 106 ALA B O 1
ATOM 2025 N N . VAL B 1 107 ? -3.357 -22.656 -1.511 1 92 107 VAL B N 1
ATOM 2026 C CA . VAL B 1 107 ? -2.109 -22.719 -2.262 1 92 107 VAL B CA 1
ATOM 2027 C C . VAL B 1 107 ? -1.432 -24.062 -2.02 1 92 107 VAL B C 1
ATOM 2029 O O . VAL B 1 107 ? -1.036 -24.75 -2.967 1 92 107 VAL B O 1
ATOM 2032 N N . LYS B 1 108 ? -1.364 -24.422 -0.766 1 89.62 108 LYS B N 1
ATOM 2033 C CA . LYS B 1 108 ? -0.736 -25.688 -0.408 1 89.62 108 LYS B CA 1
ATOM 2034 C C . LYS B 1 108 ? -1.467 -26.875 -1.052 1 89.62 108 LYS B C 1
ATOM 2036 O O . LYS B 1 108 ? -0.834 -27.781 -1.594 1 89.62 108 LYS B O 1
ATOM 2041 N N . LYS B 1 109 ? -2.721 -26.844 -1.032 1 89.62 109 LYS B N 1
ATOM 2042 C CA . LYS B 1 109 ? -3.529 -27.891 -1.625 1 89.62 109 LYS B CA 1
ATOM 2043 C C . LYS B 1 109 ? -3.34 -27.953 -3.137 1 89.62 109 LYS B C 1
ATOM 2045 O O . LYS B 1 109 ? -3.227 -29.047 -3.713 1 89.62 109 LYS B O 1
ATOM 2050 N N . ALA B 1 110 ? -3.342 -26.828 -3.719 1 88.75 110 ALA B N 1
ATOM 2051 C CA . ALA B 1 110 ? -3.219 -26.75 -5.172 1 88.75 110 ALA B CA 1
ATOM 2052 C C . ALA B 1 110 ? -1.854 -27.25 -5.633 1 88.75 110 ALA B C 1
ATOM 2054 O O . ALA B 1 110 ? -1.747 -27.906 -6.676 1 88.75 110 ALA B O 1
ATOM 2055 N N . VAL B 1 111 ? -0.817 -27.016 -4.859 1 89.88 111 VAL B N 1
ATOM 2056 C CA . VAL B 1 111 ? 0.548 -27.281 -5.305 1 89.88 111 VAL B CA 1
ATOM 2057 C C . VAL B 1 111 ? 1.003 -28.656 -4.816 1 89.88 111 VAL B C 1
ATOM 2059 O O . VAL B 1 111 ? 1.674 -29.391 -5.547 1 89.88 111 VAL B O 1
ATOM 2062 N N . VAL B 1 112 ? 0.672 -28.969 -3.568 1 86.19 112 VAL B N 1
ATOM 2063 C CA . VAL B 1 112 ? 1.211 -30.188 -2.955 1 86.19 112 VAL B CA 1
ATOM 2064 C C . VAL B 1 112 ? 0.138 -31.266 -2.926 1 86.19 112 VAL B C 1
ATOM 2066 O O . VAL B 1 112 ? 0.452 -32.469 -2.842 1 86.19 112 VAL B O 1
ATOM 2069 N N . GLY B 1 113 ? -1.043 -30.984 -3.029 1 82.25 113 GLY B N 1
ATOM 2070 C CA . GLY B 1 113 ? -2.141 -31.938 -2.949 1 82.25 113 GLY B CA 1
ATOM 2071 C C . GLY B 1 113 ? -2.711 -32.062 -1.55 1 82.25 113 GLY B C 1
ATOM 2072 O O . GLY B 1 113 ? -3.801 -32.625 -1.368 1 82.25 113 GLY B O 1
ATOM 2073 N N . VAL B 1 114 ? -1.882 -31.75 -0.547 1 76.88 114 VAL B N 1
ATOM 2074 C CA . VAL B 1 114 ? -2.383 -31.797 0.822 1 76.88 114 VAL B CA 1
ATOM 2075 C C . VAL B 1 114 ? -2.262 -30.422 1.472 1 76.88 114 VAL B C 1
ATOM 2077 O O . VAL B 1 114 ? -1.299 -29.688 1.221 1 76.88 114 VAL B O 1
ATOM 2080 N N . GLY B 1 115 ? -3.197 -30.078 2.311 1 70.75 115 GLY B N 1
ATOM 2081 C CA . GLY B 1 115 ? -3.271 -28.75 2.9 1 70.75 115 GLY B CA 1
ATOM 2082 C C . GLY B 1 115 ? -2.236 -28.516 3.984 1 70.75 115 GLY B C 1
ATOM 2083 O O . GLY B 1 115 ? -1.961 -27.375 4.355 1 70.75 115 GLY B O 1
ATOM 2084 N N . HIS B 1 116 ? -1.668 -29.562 4.598 1 74.5 116 HIS B N 1
ATOM 2085 C CA . HIS B 1 116 ? -0.758 -29.391 5.723 1 74.5 116 HIS B CA 1
ATOM 2086 C C . HIS B 1 116 ? 0.691 -29.594 5.297 1 74.5 116 HIS B C 1
ATOM 2088 O O . HIS B 1 116 ? 1.545 -29.922 6.129 1 74.5 116 HIS B O 1
ATOM 2094 N N . ALA B 1 117 ? 1.03 -29.297 4.152 1 71 117 ALA B N 1
ATOM 2095 C CA . ALA B 1 117 ? 2.387 -29.5 3.648 1 71 117 ALA B CA 1
ATOM 2096 C C . ALA B 1 117 ? 3.336 -28.438 4.203 1 71 117 ALA B C 1
ATOM 2098 O O . ALA B 1 117 ? 2.928 -27.297 4.461 1 71 117 ALA B O 1
ATOM 2099 N N . ASP B 1 118 ? 4.629 -28.797 4.461 1 80.94 118 ASP B N 1
ATOM 2100 C CA . ASP B 1 118 ? 5.652 -27.875 4.938 1 80.94 118 ASP B CA 1
ATOM 2101 C C . ASP B 1 118 ? 6.215 -27.047 3.791 1 80.94 118 ASP B C 1
ATOM 2103 O O . ASP B 1 118 ? 5.973 -27.344 2.619 1 80.94 118 ASP B O 1
ATOM 2107 N N . LYS B 1 119 ? 6.805 -25.859 4.199 1 76.31 119 LYS B N 1
ATOM 2108 C CA . LYS B 1 119 ? 7.328 -24.906 3.221 1 76.31 119 LYS B CA 1
ATOM 2109 C C . LYS B 1 119 ? 8.305 -25.578 2.27 1 76.31 119 LYS B C 1
ATOM 2111 O O . LYS B 1 119 ? 8.336 -25.281 1.074 1 76.31 119 LYS B O 1
ATOM 2116 N N . ARG B 1 120 ? 9.094 -26.656 2.654 1 82.25 120 ARG B N 1
ATOM 2117 C CA . ARG B 1 120 ? 10.062 -27.375 1.84 1 82.25 120 ARG B CA 1
ATOM 2118 C C . ARG B 1 120 ? 9.367 -28.219 0.779 1 82.25 120 ARG B C 1
ATOM 2120 O O . ARG B 1 120 ? 9.859 -28.344 -0.343 1 82.25 120 ARG B O 1
ATOM 2127 N N . GLN B 1 121 ? 8.273 -28.719 1.196 1 85.06 121 GLN B N 1
ATOM 2128 C CA . GLN B 1 121 ? 7.5 -29.531 0.271 1 85.06 121 GLN B CA 1
ATOM 2129 C C . GLN B 1 121 ? 6.93 -28.688 -0.867 1 85.06 121 GLN B C 1
ATOM 2131 O O . GLN B 1 121 ? 6.895 -29.141 -2.016 1 85.06 121 GLN B O 1
ATOM 2136 N N . ILE B 1 122 ? 6.52 -27.5 -0.549 1 84.56 122 ILE B N 1
ATOM 2137 C CA . ILE B 1 122 ? 5.973 -26.594 -1.55 1 84.56 122 ILE B CA 1
ATOM 2138 C C . ILE B 1 122 ? 7.043 -26.266 -2.586 1 84.56 122 ILE B C 1
ATOM 2140 O O . ILE B 1 122 ? 6.797 -26.344 -3.791 1 84.56 122 ILE B O 1
ATOM 2144 N N . GLN B 1 123 ? 8.203 -25.953 -2.094 1 86.5 123 GLN B N 1
ATOM 2145 C CA . GLN B 1 123 ? 9.305 -25.609 -2.99 1 86.5 123 GLN B CA 1
ATOM 2146 C C . GLN B 1 123 ? 9.656 -26.781 -3.902 1 86.5 123 GLN B C 1
ATOM 2148 O O . GLN B 1 123 ? 9.906 -26.594 -5.094 1 86.5 123 GLN B O 1
ATOM 2153 N N . HIS B 1 124 ? 9.648 -27.984 -3.299 1 87.88 124 HIS B N 1
ATOM 2154 C CA . HIS B 1 124 ? 9.93 -29.188 -4.07 1 87.88 124 HIS B CA 1
ATOM 2155 C C . HIS B 1 124 ? 8.898 -29.391 -5.164 1 87.88 124 HIS B C 1
ATOM 2157 O O . HIS B 1 124 ? 9.242 -29.688 -6.312 1 87.88 124 HIS B O 1
ATOM 2163 N N . MET B 1 125 ? 7.684 -29.25 -4.797 1 88.81 125 MET B N 1
ATOM 2164 C CA . MET B 1 125 ? 6.598 -29.453 -5.746 1 88.81 125 MET B CA 1
ATOM 2165 C C . MET B 1 125 ? 6.637 -28.422 -6.867 1 88.81 125 MET B C 1
ATOM 2167 O O . MET B 1 125 ? 6.363 -28.75 -8.023 1 88.81 125 MET B O 1
ATOM 2171 N N . VAL B 1 126 ? 6.996 -27.188 -6.535 1 91.75 126 VAL B N 1
ATOM 2172 C CA . VAL B 1 126 ? 7.121 -26.141 -7.535 1 91.75 126 VAL B CA 1
ATOM 2173 C C . VAL B 1 126 ? 8.188 -26.516 -8.562 1 91.75 126 VAL B C 1
ATOM 2175 O O . VAL B 1 126 ? 7.973 -26.391 -9.766 1 91.75 126 VAL B O 1
ATOM 2178 N N . LYS B 1 127 ? 9.281 -27.047 -8.086 1 90.5 127 LYS B N 1
ATOM 2179 C CA . LYS B 1 127 ? 10.367 -27.453 -8.977 1 90.5 127 LYS B CA 1
ATOM 2180 C C . LYS B 1 127 ? 9.922 -28.594 -9.883 1 90.5 127 LYS B C 1
ATOM 2182 O O . LYS B 1 127 ? 10.305 -28.656 -11.055 1 90.5 127 LYS B O 1
ATOM 2187 N N . LEU B 1 128 ? 9.156 -29.484 -9.383 1 88.69 128 LEU B N 1
ATOM 2188 C CA . LEU B 1 128 ? 8.672 -30.625 -10.148 1 88.69 128 LEU B CA 1
ATOM 2189 C C . LEU B 1 128 ? 7.699 -30.172 -11.234 1 88.69 128 LEU B C 1
ATOM 2191 O O . LEU B 1 128 ? 7.695 -30.734 -12.336 1 88.69 128 LEU B O 1
ATOM 2195 N N . GLN B 1 129 ? 6.922 -29.219 -10.914 1 90.62 129 GLN B N 1
ATOM 2196 C CA . GLN B 1 129 ? 5.867 -28.781 -11.82 1 90.62 129 GLN B CA 1
ATOM 2197 C C . GLN B 1 129 ? 6.402 -27.781 -12.836 1 90.62 129 GLN B C 1
ATOM 2199 O O . GLN B 1 129 ? 5.738 -27.484 -13.836 1 90.62 129 GLN B O 1
ATOM 2204 N N . LEU B 1 130 ? 7.52 -27.25 -12.602 1 92.69 130 LEU B N 1
ATOM 2205 C CA . LEU B 1 130 ? 8.188 -26.328 -13.508 1 92.69 130 LEU B CA 1
ATOM 2206 C C . LEU B 1 130 ? 9.609 -26.781 -13.812 1 92.69 130 LEU B C 1
ATOM 2208 O O . LEU B 1 130 ? 10.578 -26.172 -13.359 1 92.69 130 LEU B O 1
ATOM 2212 N N . PRO B 1 131 ? 9.672 -27.719 -14.633 1 85.81 131 PRO B N 1
ATOM 2213 C CA . PRO B 1 131 ? 10.992 -28.312 -14.898 1 85.81 131 PRO B CA 1
ATOM 2214 C C . PRO B 1 131 ? 12 -27.297 -15.414 1 85.81 131 PRO B C 1
ATOM 2216 O O . PRO B 1 131 ? 11.664 -26.453 -16.25 1 85.81 131 PRO B O 1
ATOM 2219 N N . GLY B 1 132 ? 13.242 -27.359 -14.805 1 85.12 132 GLY B N 1
ATOM 2220 C CA . GLY B 1 132 ? 14.336 -26.516 -15.258 1 85.12 132 GLY B CA 1
ATOM 2221 C C . GLY B 1 132 ? 14.359 -25.156 -14.594 1 85.12 132 GLY B C 1
ATOM 2222 O O . GLY B 1 132 ? 15.227 -24.328 -14.883 1 85.12 132 GLY B O 1
ATOM 2223 N N . VAL B 1 133 ? 13.422 -24.969 -13.773 1 86.94 133 VAL B N 1
ATOM 2224 C CA . VAL B 1 133 ? 13.289 -23.656 -13.133 1 86.94 133 VAL B CA 1
ATOM 2225 C C . VAL B 1 133 ? 14.477 -23.422 -12.195 1 86.94 133 VAL B C 1
ATOM 2227 O O . VAL B 1 133 ? 14.93 -24.344 -11.516 1 86.94 133 VAL B O 1
ATOM 2230 N N . ARG B 1 134 ? 15.109 -22.234 -12.297 1 89.12 134 ARG B N 1
ATOM 2231 C CA . ARG B 1 134 ? 16.047 -21.719 -11.305 1 89.12 134 ARG B CA 1
ATOM 2232 C C . ARG B 1 134 ? 15.375 -20.688 -10.398 1 89.12 134 ARG B C 1
ATOM 2234 O O . ARG B 1 134 ? 15.109 -19.562 -10.828 1 89.12 134 ARG B O 1
ATOM 2241 N N . ILE B 1 135 ? 15.234 -21.078 -9.164 1 88.56 135 ILE B N 1
ATOM 2242 C CA . ILE B 1 135 ? 14.469 -20.266 -8.234 1 88.56 135 ILE B CA 1
ATOM 2243 C C . ILE B 1 135 ? 15.398 -19.281 -7.523 1 88.56 135 ILE B C 1
ATOM 2245 O O . ILE B 1 135 ? 16.406 -19.672 -6.949 1 88.56 135 ILE B O 1
ATOM 2249 N N . ALA B 1 136 ? 15.07 -18.016 -7.555 1 89.75 136 ALA B N 1
ATOM 2250 C CA . ALA B 1 136 ? 15.922 -16.938 -7.059 1 89.75 136 ALA B CA 1
ATOM 2251 C C . ALA B 1 136 ? 15.992 -16.953 -5.535 1 89.75 136 ALA B C 1
ATOM 2253 O O . ALA B 1 136 ? 16.953 -16.438 -4.945 1 89.75 136 ALA B O 1
ATOM 2254 N N . GLY B 1 137 ? 15.023 -17.531 -4.816 1 87.88 137 GLY B N 1
ATOM 2255 C CA . GLY B 1 137 ? 14.938 -17.594 -3.365 1 87.88 137 GLY B CA 1
ATOM 2256 C C . GLY B 1 137 ? 13.602 -18.094 -2.863 1 87.88 137 GLY B C 1
ATOM 2257 O O . GLY B 1 137 ? 12.695 -18.375 -3.656 1 87.88 137 GLY B O 1
ATOM 2258 N N . PRO B 1 138 ? 13.539 -18.219 -1.579 1 88.62 138 PRO B N 1
ATOM 2259 C CA . PRO B 1 138 ? 12.32 -18.781 -0.998 1 88.62 138 PRO B CA 1
ATOM 2260 C C . PRO B 1 138 ? 11.078 -17.969 -1.322 1 88.62 138 PRO B C 1
ATOM 2262 O O . PRO B 1 138 ? 10.016 -18.531 -1.592 1 88.62 138 PRO B O 1
ATOM 2265 N N . ASP B 1 139 ? 11.188 -16.656 -1.289 1 92.12 139 ASP B N 1
ATOM 2266 C CA . ASP B 1 139 ? 10.047 -15.797 -1.568 1 92.12 139 ASP B CA 1
ATOM 2267 C C . ASP B 1 139 ? 9.602 -15.922 -3.023 1 92.12 139 ASP B C 1
ATOM 2269 O O . ASP B 1 139 ? 8.406 -15.859 -3.322 1 92.12 139 ASP B O 1
ATOM 2273 N N . ALA B 1 140 ? 10.523 -16.125 -3.883 1 94.25 140 ALA B N 1
ATOM 2274 C CA . ALA B 1 140 ? 10.195 -16.359 -5.285 1 94.25 140 ALA B CA 1
ATOM 2275 C C . ALA B 1 140 ? 9.492 -17.703 -5.465 1 94.25 140 ALA B C 1
ATOM 2277 O O . ALA B 1 140 ? 8.57 -17.828 -6.277 1 94.25 140 ALA B O 1
ATOM 2278 N N . ALA B 1 141 ? 9.977 -18.688 -4.715 1 92.44 141 ALA B N 1
ATOM 2279 C CA . ALA B 1 141 ? 9.344 -20 -4.758 1 92.44 141 ALA B CA 1
ATOM 2280 C C . ALA B 1 141 ? 7.883 -19.906 -4.324 1 92.44 141 ALA B C 1
ATOM 2282 O O . ALA B 1 141 ? 7 -20.484 -4.969 1 92.44 141 ALA B O 1
ATOM 2283 N N . ASP B 1 142 ? 7.66 -19.203 -3.264 1 93.56 142 ASP B N 1
ATOM 2284 C CA . ASP B 1 142 ? 6.301 -19 -2.77 1 93.56 142 ASP B CA 1
ATOM 2285 C C . ASP B 1 142 ? 5.441 -18.281 -3.809 1 93.56 142 ASP B C 1
ATOM 2287 O O . ASP B 1 142 ? 4.277 -18.641 -4.008 1 93.56 142 ASP B O 1
ATOM 2291 N N . ALA B 1 143 ? 6.02 -17.344 -4.465 1 97 143 ALA B N 1
ATOM 2292 C CA . ALA B 1 143 ? 5.309 -16.609 -5.512 1 97 143 ALA B CA 1
ATOM 2293 C C . ALA B 1 143 ? 4.922 -17.531 -6.66 1 97 143 ALA B C 1
ATOM 2295 O O . ALA B 1 143 ? 3.807 -17.469 -7.18 1 97 143 ALA B O 1
ATOM 2296 N N . LEU B 1 144 ? 5.844 -18.391 -7.02 1 96.56 144 LEU B N 1
ATOM 2297 C CA . LEU B 1 144 ? 5.555 -19.359 -8.07 1 96.56 144 LEU B CA 1
ATOM 2298 C C . LEU B 1 144 ? 4.441 -20.312 -7.648 1 96.56 144 LEU B C 1
ATOM 2300 O O . LEU B 1 144 ? 3.592 -20.688 -8.461 1 96.56 144 LEU B O 1
ATOM 2304 N N . ALA B 1 145 ? 4.473 -20.688 -6.391 1 95.38 145 ALA B N 1
ATOM 2305 C CA . ALA B 1 145 ? 3.418 -21.547 -5.863 1 95.38 145 ALA B CA 1
ATOM 2306 C C . ALA B 1 145 ? 2.053 -20.875 -5.977 1 95.38 145 ALA B C 1
ATOM 2308 O O . ALA B 1 145 ? 1.062 -21.516 -6.316 1 95.38 145 ALA B O 1
ATOM 2309 N N . ILE B 1 146 ? 2.02 -19.641 -5.707 1 96.56 146 ILE B N 1
ATOM 2310 C CA . ILE B 1 146 ? 0.786 -18.875 -5.797 1 96.56 146 ILE B CA 1
ATOM 2311 C C . ILE B 1 146 ? 0.306 -18.828 -7.246 1 96.56 146 ILE B C 1
ATOM 2313 O O . ILE B 1 146 ? -0.886 -19 -7.516 1 96.56 146 ILE B O 1
ATOM 2317 N N . ALA B 1 147 ? 1.231 -18.594 -8.172 1 97.12 147 ALA B N 1
ATOM 2318 C CA . ALA B 1 147 ? 0.9 -18.578 -9.594 1 97.12 147 ALA B CA 1
ATOM 2319 C C . ALA B 1 147 ? 0.319 -19.922 -10.023 1 97.12 147 ALA B C 1
ATOM 2321 O O . ALA B 1 147 ? 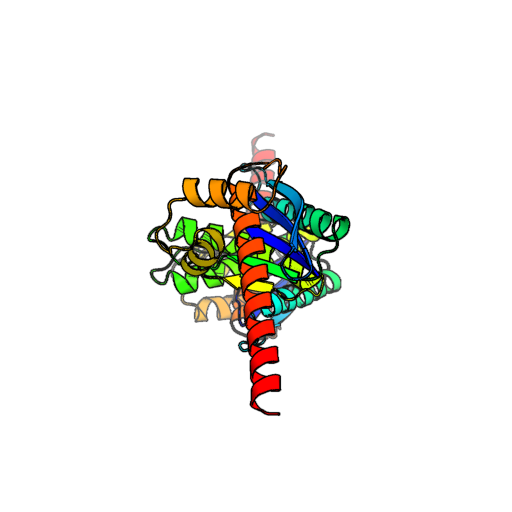-0.669 -19.969 -10.766 1 97.12 147 ALA B O 1
ATOM 2322 N N . LEU B 1 148 ? 0.92 -20.969 -9.57 1 94.62 148 LEU B N 1
ATOM 2323 C CA . LEU B 1 148 ? 0.448 -22.312 -9.875 1 94.62 148 LEU B CA 1
ATOM 2324 C C . LEU B 1 148 ? -0.958 -22.547 -9.328 1 94.62 148 LEU B C 1
ATOM 2326 O O . LEU B 1 148 ? -1.808 -23.125 -10.008 1 94.62 148 LEU B O 1
ATOM 2330 N N . CYS B 1 149 ? -1.128 -22.094 -8.117 1 94.62 149 CYS B N 1
ATOM 2331 C CA . CYS B 1 149 ? -2.449 -22.188 -7.508 1 94.62 149 CYS B CA 1
ATOM 2332 C C . CYS B 1 149 ? -3.502 -21.5 -8.367 1 94.62 149 CYS B C 1
ATOM 2334 O O . CYS B 1 149 ? -4.57 -22.062 -8.609 1 94.62 149 CYS B O 1
ATOM 2336 N N . HIS B 1 150 ? -3.217 -20.328 -8.789 1 95.12 150 HIS B N 1
ATOM 2337 C CA . HIS B 1 150 ? -4.125 -19.578 -9.648 1 95.12 150 HIS B CA 1
ATOM 2338 C C . HIS B 1 150 ? -4.406 -20.344 -10.945 1 95.12 150 HIS B C 1
ATOM 2340 O O . HIS B 1 150 ? -5.551 -20.406 -11.398 1 95.12 150 HIS B O 1
ATOM 2346 N N . ALA B 1 151 ? -3.41 -20.875 -11.562 1 93 151 ALA B N 1
ATOM 2347 C CA . ALA B 1 151 ? -3.543 -21.641 -12.789 1 93 151 ALA B CA 1
ATOM 2348 C C . ALA B 1 151 ? -4.504 -22.812 -12.602 1 93 151 ALA B C 1
ATOM 2350 O O . ALA B 1 151 ? -5.355 -23.078 -13.453 1 93 151 ALA B O 1
ATOM 2351 N N . HIS B 1 152 ? -4.387 -23.5 -11.477 1 90 152 HIS B N 1
ATOM 2352 C CA . HIS B 1 152 ? -5.242 -24.641 -11.18 1 90 152 HIS B CA 1
ATOM 2353 C C . HIS B 1 152 ? -6.688 -24.203 -10.977 1 90 152 HIS B C 1
ATOM 2355 O O . HIS B 1 152 ? -7.617 -24.906 -11.391 1 90 152 HIS B O 1
ATOM 2361 N N . HIS B 1 153 ? -6.816 -23.141 -10.289 1 87.75 153 HIS B N 1
ATOM 2362 C CA . HIS B 1 153 ? -8.148 -22.578 -10.062 1 87.75 153 HIS B CA 1
ATOM 2363 C C . HIS B 1 153 ? -8.828 -22.219 -11.383 1 87.75 153 HIS B C 1
ATOM 2365 O O . HIS B 1 153 ? -10.016 -22.484 -11.57 1 87.75 153 HIS B O 1
ATOM 2371 N N . LEU B 1 154 ? -8.109 -21.594 -12.305 1 82.88 154 LEU B N 1
ATOM 2372 C CA . LEU B 1 154 ? -8.648 -21.234 -13.609 1 82.88 154 LEU B CA 1
ATOM 2373 C C . LEU B 1 154 ? -9.047 -22.484 -14.406 1 82.88 154 LEU B C 1
ATOM 2375 O O . LEU B 1 154 ? -10.055 -22.469 -15.109 1 82.88 154 LEU B O 1
ATOM 2379 N N . GLN B 1 155 ? -8.242 -23.469 -14.297 1 80.62 155 GLN B N 1
ATOM 2380 C CA . GLN B 1 155 ? -8.531 -24.719 -15 1 80.62 155 GLN B CA 1
ATOM 2381 C C . GLN B 1 155 ? -9.773 -25.391 -14.438 1 80.62 155 GLN B C 1
ATOM 2383 O O . GLN B 1 155 ? -10.586 -25.938 -15.188 1 80.62 155 GLN B O 1
ATOM 2388 N N . SER B 1 156 ? -9.891 -25.344 -13.109 1 75.75 156 SER B N 1
ATOM 2389 C CA . SER B 1 156 ? -11.055 -25.969 -12.477 1 75.75 156 SER B CA 1
ATOM 2390 C C . SER B 1 156 ? -12.336 -25.203 -12.812 1 75.75 156 SER B C 1
ATOM 2392 O O . SER B 1 156 ? -13.383 -25.812 -13.055 1 75.75 156 SER B O 1
ATOM 2394 N N . ALA B 1 157 ? -12.227 -23.875 -12.836 1 68.62 157 ALA B N 1
ATOM 2395 C CA . ALA B 1 157 ? -13.383 -23.062 -13.203 1 68.62 157 ALA B CA 1
ATOM 2396 C C . ALA B 1 157 ? -13.781 -23.281 -14.656 1 68.62 157 ALA B C 1
ATOM 2398 O O . ALA B 1 157 ? -14.969 -23.328 -14.984 1 68.62 157 ALA B O 1
ATOM 2399 N N . GLY B 1 158 ? -12.688 -23.375 -15.445 1 61.59 158 GLY B N 1
ATOM 2400 C CA . GLY B 1 158 ? -12.945 -23.672 -16.844 1 61.59 158 GLY B CA 1
ATOM 2401 C C . GLY B 1 158 ? -13.594 -25.016 -17.062 1 61.59 158 GLY B C 1
ATOM 2402 O O . GLY B 1 158 ? -14.508 -25.156 -17.891 1 61.59 158 GLY B O 1
ATOM 2403 N N . HIS B 1 159 ? -13.133 -25.969 -16.25 1 61.06 159 HIS B N 1
ATOM 2404 C CA . HIS B 1 159 ? -13.703 -27.297 -16.359 1 61.06 159 HIS B CA 1
ATOM 2405 C C . HIS B 1 159 ? -15.156 -27.328 -15.906 1 61.06 159 HIS B C 1
ATOM 2407 O O . HIS B 1 159 ? -15.992 -27.984 -16.516 1 61.06 159 HIS B O 1
ATOM 2413 N N . LEU B 1 160 ? -15.344 -26.516 -14.836 1 58.69 160 LEU B N 1
ATOM 2414 C CA . LEU B 1 160 ? -16.703 -26.469 -14.312 1 58.69 160 LEU B CA 1
ATOM 2415 C C . LEU B 1 160 ? -17.641 -25.797 -15.305 1 58.69 160 LEU B C 1
ATOM 2417 O O . LEU B 1 160 ? -18.766 -26.266 -15.516 1 58.69 160 LEU B O 1
ATOM 2421 N N . SER B 1 161 ? -17.094 -24.688 -15.758 1 57.44 161 SER B N 1
ATOM 2422 C CA . SER B 1 161 ? -17.891 -23.984 -16.766 1 57.44 161 SER B CA 1
ATOM 2423 C C . SER B 1 161 ? -18.172 -24.875 -17.969 1 57.44 161 SER B C 1
ATOM 2425 O O . SER B 1 161 ? -19.297 -24.906 -18.469 1 57.44 161 SER B O 1
ATOM 2427 N N . ALA B 1 162 ? -17.141 -25.672 -18.344 1 61.06 162 ALA B N 1
ATOM 2428 C CA . ALA B 1 162 ? -17.297 -26.594 -19.469 1 61.06 162 ALA B CA 1
ATOM 2429 C C . ALA B 1 162 ? -18.25 -27.734 -19.125 1 61.06 162 ALA B C 1
ATOM 2431 O O . ALA B 1 162 ? -19.078 -28.141 -19.953 1 61.06 162 ALA B O 1
ATOM 2432 N N . ALA B 1 163 ? -18.172 -28.141 -17.906 1 64.19 163 ALA B N 1
ATOM 2433 C CA . ALA B 1 163 ? -19.047 -29.219 -17.453 1 64.19 163 ALA B CA 1
ATOM 2434 C C . ALA B 1 163 ? -20.5 -28.766 -17.359 1 64.19 163 ALA B C 1
ATOM 2436 O O . ALA B 1 163 ? -21.422 -29.5 -17.75 1 64.19 163 ALA B O 1
ATOM 2437 N N . LEU B 1 164 ? -20.656 -27.516 -16.891 1 63.19 164 LEU B N 1
ATOM 2438 C CA . LEU B 1 164 ? -22 -26.953 -16.781 1 63.19 164 LEU B CA 1
ATOM 2439 C C . LEU B 1 164 ? -22.609 -26.734 -18.156 1 63.19 164 LEU B C 1
ATOM 2441 O O . LEU B 1 164 ? -23.812 -26.953 -18.344 1 63.19 164 LEU B O 1
ATOM 2445 N N . LEU B 1 165 ? -21.75 -26.359 -19 1 63.38 165 LEU B N 1
ATOM 2446 C CA . LEU B 1 165 ? -22.219 -26.188 -20.375 1 63.38 165 LEU B CA 1
ATOM 2447 C C . LEU B 1 165 ? -22.562 -27.531 -21 1 63.38 165 LEU B C 1
ATOM 2449 O O . LEU B 1 165 ? -23.516 -27.641 -21.766 1 63.38 165 LEU B O 1
ATOM 2453 N N . ARG B 1 166 ? -21.828 -28.531 -20.625 1 67.19 166 ARG B N 1
ATOM 2454 C CA . ARG B 1 166 ? -22.094 -29.875 -21.141 1 67.19 166 ARG B CA 1
ATOM 2455 C C . ARG B 1 166 ? -23.328 -30.469 -20.484 1 67.19 166 ARG B C 1
ATOM 2457 O O . ARG B 1 166 ? -24.062 -31.219 -21.125 1 67.19 166 ARG B O 1
ATOM 2464 N N . ALA B 1 167 ? -23.5 -30.172 -19.203 1 71 167 ALA B N 1
ATOM 2465 C CA . ALA B 1 167 ? -24.672 -30.719 -18.5 1 71 167 ALA B CA 1
ATOM 2466 C C . ALA B 1 167 ? -25.953 -30 -18.922 1 71 167 ALA B C 1
ATOM 2468 O O . ALA B 1 167 ? -27.047 -30.562 -18.859 1 71 167 ALA B O 1
ATOM 2469 N N . GLY B 1 168 ? -25.828 -28.672 -19.016 1 63.38 168 GLY B N 1
ATOM 2470 C CA . GLY B 1 168 ? -27 -27.922 -19.406 1 63.38 168 GLY B CA 1
ATOM 2471 C C . GLY B 1 168 ? -27.391 -28.156 -20.859 1 63.38 168 GLY B C 1
ATOM 2472 O O . GLY B 1 168 ? -28.406 -27.641 -21.328 1 63.38 168 GLY B O 1
ATOM 2473 N N . GLY B 1 169 ? -26.5 -28.609 -21.641 1 53.12 169 GLY B N 1
ATOM 2474 C CA . GLY B 1 169 ? -26.953 -29.031 -22.953 1 53.12 169 GLY B CA 1
ATOM 2475 C C . GLY B 1 169 ? -27.484 -30.453 -22.969 1 53.12 169 GLY B C 1
ATOM 2476 O O . GLY B 1 169 ? -27.234 -31.219 -22.047 1 53.12 169 GLY B O 1
#

Nearest PDB structures (foldseek):
  7xhj-assembly1_A  TM=9.476E-01  e=1.077E-18  Deinococcus radiodurans R1 = ATCC 13939 = DSM 20539
  6lw3-assembly1_B  TM=9.547E-01  e=3.420E-18  Pseudomonas aeruginosa
  1hjr-assembly2_D  TM=9.536E-01  e=8.163E-16  Escherichia coli
  6s16-assembly1_B  TM=9.209E-01  e=3.483E-16  Thermus thermophilus HB8
  4ep4-assembly1_B  TM=8.847E-01  e=3.308E-15  Thermus thermophilus HB8

pLDDT: mean 89.81, std 10.33, range [53.12, 98.69]

Sequence (338 aa):
MRVMGIDPGLRQLGWGVIDVDGPRIRHVANGLCRSEGTDPLSVRLLALYRQLKAVLAEHAPTAAAVEQTFVNKDAVGTLKLGQARGVALLVPAEAGLTVGEYLPNAVKKAVVGVGHADKRQIQHMVKLQLPGVRIAGPDAADALAIALCHAHHLQSAGHLSAALLRAGGMRVMGIDPGLRQLGWGVIDVDGPRIRHVANGLCRSEGTDPLSVRLLALYRQLKAVLAEHAPTAAAVEQTFVNKDAVGTLKLGQARGVALLVPAEAGLTVGEYLPNAVKKAVVGVGHADKRQIQHMVKLQLPGVRIAGPDAADALAIALCHAHHLQSAGHLSAALLRAGG

Secondary structure (DSSP, 8-state):
-EEEEEE--SSEEEEEEEEEETTEEEEEEEEEEE--TTS-HHHHHHHHHHHHHHHHHHH--SEEEEE-----S-HHHHHHHHHHHHHHHHHHHHTT--EEEE-HHHHHHHHHSSTT--HHHHHHHHHHHSTT-----HHHHHHHHHHHHHHHHHHHHHHHHHHHHHHH-/-EEEEEE--SSEEEEEEEEEETTEEEEEEEEEEE--TTS-HHHHHHHHHHHHHHHHHHH--SEEEEE-----S-HHHHHHHHHHHHHHHHHHHHTT--EEEE-HHHHHHHHHSSTT--HHHHHHHHHHHSTT-----HHHHHHHHHHHHHHHHHHHHHHHHHHHHHH--

Foldseek 3Di:
DKEKFWEFDLAKIWMFIWDDDQVAIAGDDIDIQGADPVDDSVRSLVSSLVVVLVVCVVPVGQAYEYEDDDDDPDNVVVVRRVSRVVSVVVSCVVVVHYYHYHYQQLLCCQQQVGSPDDLVSQLVSLCVSHPPDDAHDSNNSVRSSRRSSVSSVVSVVVVVVVVVVVVVD/DKEKFWEFDLAKIWMFIWDDDQVAIAGDDIDIQGADPVDDSVRSLVSSLVVVLVVCVVPVGQAYEYEDDDDDPDNVVVVRRVSRVVSVVVSCVVVVHYYHYHYQQLLCCQQQVHSPDDLVSQLVSLCVSHPPDDAHDSNNSVRSSRRSSVSSVVSVVVVVVVVCVVVVD

Solvent-accessible surface area (backbone atoms only — not comparable to full-atom values): 16815 Å² total; per-residue (Å²): 89,36,30,27,5,36,28,65,31,61,57,49,25,10,26,14,32,33,36,40,55,88,92,46,56,40,68,71,50,60,30,73,31,58,30,56,86,85,48,56,65,33,54,22,48,34,41,35,44,53,47,49,46,50,51,44,67,73,68,58,51,67,33,35,23,35,64,53,82,74,63,52,94,47,36,65,60,29,29,50,42,16,23,26,36,28,46,61,34,25,51,48,31,71,73,70,32,57,72,46,73,37,48,63,49,54,30,32,29,61,56,62,67,40,58,82,63,53,76,67,51,46,46,52,38,45,46,69,63,18,74,87,64,76,75,71,40,71,49,15,39,51,1,36,35,36,23,50,22,48,53,50,50,52,50,50,51,48,48,47,51,50,46,49,54,56,62,73,92,89,33,30,27,5,36,29,64,32,62,57,48,24,10,26,13,34,32,38,39,57,86,93,46,56,41,70,71,51,60,29,73,31,58,30,58,86,84,49,57,66,35,54,23,49,36,40,34,44,54,47,50,46,50,51,44,67,73,68,58,51,68,32,36,22,35,65,52,81,75,64,52,94,47,36,65,59,29,29,51,44,17,24,26,37,30,46,61,35,25,51,47,33,70,73,70,32,56,72,46,72,38,48,63,49,54,29,31,29,62,57,62,67,40,58,84,63,52,77,67,52,47,47,51,36,46,47,67,62,20,75,87,66,76,74,71,40,72,47,14,40,51,1,36,37,35,24,51,23,50,54,52,51,53,50,50,51,48,47,45,51,49,46,49,54,56,65,74,91

InterPro domains:
  IPR002176 Crossover junction endodeoxyribonuclease RuvC [MF_00034] (1-153)
  IPR002176 Crossover junction endodeoxyribonuclease RuvC [PF02075] (3-150)
  IPR002176 Crossover junction endodeoxyribonuclease RuvC [PR00696] (4-17)
  IPR002176 Crossover junction endodeoxyribonuclease RuvC [PR00696] (61-77)
  IPR002176 Crossover junction endodeoxyribonuclease RuvC [PR00696] (83-99)
  IPR002176 Crossover junction endodeoxyribonuclease RuvC [PR00696] (107-126)
  IPR002176 Crossover junction endodeoxyribonuclease RuvC [PR00696] (138-150)
  IPR002176 Crossover junction endodeoxyribonuclease RuvC [PTHR30194] (1-157)
  IPR002176 Crossover junction endodeoxyribonuclease RuvC [TIGR00228] (3-157)
  IPR002176 Crossover junction endodeoxyribonuclease RuvC [cd16962] (3-138)
  IPR012337 Ribonuclease H-like superfamily [SSF53098] (1-155)
  IPR020563 Crossover junction endodeoxyribonuclease RuvC, magnesium-binding site [PS01321] (113-147)
  IPR036397 Ribonuclease H superfamily [G3DSA:3.30.420.10] (1-159)

Radius of gyration: 22.92 Å; Cα contacts (8 Å, |Δi|>4): 688; chains: 2; bounding box: 55×64×48 Å

Organism: NCBI:txid1123501